Protein AF-A0A1I2TQI5-F1 (afdb_monomer)

pLDDT: mean 87.88, std 17.37, range [31.02, 98.56]

Nearest PDB structures (foldseek):
  2l6f-assembly1_A  TM=5.426E-01  e=1.001E+00  unclassified

Radius of gyration: 19.01 Å; Cα contacts (8 Å, |Δi|>4): 246; chains: 1; bounding box: 47×49×69 Å

Mean predicted aligned error: 6.91 Å

Sequence (188 aa):
MSSNTSGIGTSLNSNFYLRKFYSRNRDVLKSSKRSDFTAEELSYEDTIALKNAAKALSSFSYDSNTTNGANLYGTVKAFVQVYNNALSSGSEVDDKKIERQIKNLKDLTSKHADDLEKIGLSIEKNGKITISENLLKSASVEDVKKVFDKDNGYMRSAISSAKKINNNTFSILYAQATGLGGKINITL

Secondary structure (DSSP, 8-state):
--------PPPPPHHHHHHHHT-S-SGGGSHHHHTTS-HHHHHHHHHHHHHHHHHHHHT------HHHHHHHHHHHHHHHHHHHHHHHHHHHS--HHHHHHHHHHHHHHHTTHHHHHHTTEEE-TTS-EEE-HHHHHHS-HHHHHHHHSGGGSHHHHHHHHHHHHHHHHHHHHHHHHHTTT-------

Solvent-accessible surface area (backbone atoms only — not comparable to full-atom values): 10109 Å² total; per-residue (Å²): 133,87,86,79,91,78,85,82,59,79,67,47,55,30,68,58,44,40,51,61,32,25,61,89,54,61,56,69,72,40,75,90,42,41,80,82,47,53,40,48,58,42,18,33,51,25,17,48,19,31,31,43,34,29,47,52,47,33,67,52,84,67,58,88,48,73,52,50,49,43,40,46,53,17,43,50,54,27,32,43,52,28,46,40,45,25,51,51,25,34,66,64,37,98,40,74,71,36,42,51,32,50,50,48,50,34,56,58,53,58,77,41,41,72,57,34,43,71,36,22,31,44,73,45,98,88,52,40,62,46,74,42,67,68,44,38,73,68,37,53,56,67,57,51,37,68,60,32,28,54,88,67,44,51,27,58,50,49,32,52,34,23,52,52,38,25,54,54,33,48,53,51,53,49,26,65,76,69,55,79,64,66,80,81,79,77,83,128

Foldseek 3Di:
DDDDDDDDQDQDALLVLLCVLLVVPCQCVDPVRVVVDALLVQLLSLLSSLLSLLVCLQPQPLDQDPSSLSNNLSSVVNNLVSLQSNLVSLVRDPDPQSVVLSVQLLVLVVVCQVLCVQLQWHADPSSHIDGDPVSNSVRRSVSSCCVRHVVVCSSVSSNVSSVSSNVVSVVVVVCVVVVVPDDPPPPD

Structure (mmCIF, N/CA/C/O 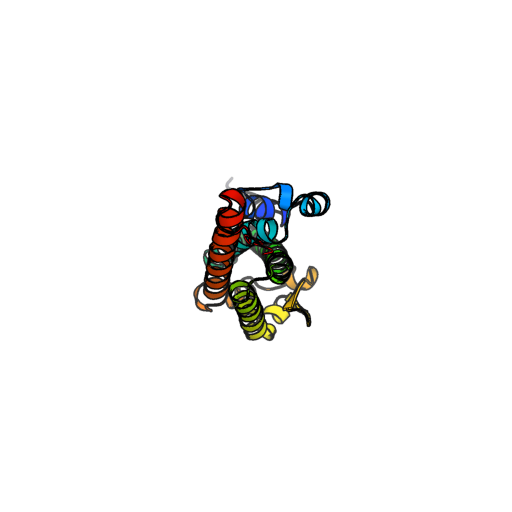backbone):
data_AF-A0A1I2TQI5-F1
#
_entry.id   AF-A0A1I2TQI5-F1
#
loop_
_atom_site.group_PDB
_atom_site.id
_atom_site.type_symbol
_atom_site.label_atom_id
_atom_site.label_alt_id
_atom_site.label_comp_id
_atom_site.label_asym_id
_atom_site.label_entity_id
_atom_site.label_seq_id
_atom_site.pdbx_PDB_ins_code
_atom_site.Cartn_x
_atom_site.Cartn_y
_atom_site.Cartn_z
_atom_site.occupancy
_atom_site.B_iso_or_equiv
_atom_site.auth_seq_id
_atom_site.auth_comp_id
_atom_site.auth_asym_id
_atom_site.auth_atom_id
_atom_site.pdbx_PDB_model_num
ATOM 1 N N . MET A 1 1 ? -17.769 36.754 33.283 1.00 41.66 1 MET A N 1
ATOM 2 C CA . MET A 1 1 ? -18.373 35.407 33.325 1.00 41.66 1 MET A CA 1
ATOM 3 C C . MET A 1 1 ? -17.586 34.518 32.370 1.00 41.66 1 MET A C 1
ATOM 5 O O . MET A 1 1 ? -17.479 34.868 31.203 1.00 41.66 1 MET A O 1
ATOM 9 N N . SER A 1 2 ? -16.943 33.481 32.917 1.00 31.02 2 SER A N 1
ATOM 10 C CA . SER A 1 2 ? -16.135 32.450 32.238 1.00 31.02 2 SER A CA 1
ATOM 11 C C . SER A 1 2 ? -16.890 31.741 31.103 1.00 31.02 2 SER A C 1
ATOM 13 O O . SER A 1 2 ? -18.087 31.516 31.240 1.00 31.02 2 SER A O 1
ATOM 15 N N . SER A 1 3 ? -16.220 31.544 29.956 1.00 33.50 3 SER A N 1
ATOM 16 C CA . SER A 1 3 ? -15.718 30.258 29.391 1.00 33.50 3 SER A CA 1
ATOM 17 C C . SER A 1 3 ? -16.751 29.587 28.453 1.00 33.50 3 SER A C 1
ATOM 19 O O . SER A 1 3 ? -17.941 29.751 28.655 1.00 33.50 3 SER A O 1
ATOM 21 N N . ASN A 1 4 ? -16.434 28.875 27.361 1.00 32.50 4 ASN A N 1
ATOM 22 C CA . ASN A 1 4 ? -15.272 28.050 27.030 1.00 32.50 4 ASN A CA 1
ATOM 23 C C . ASN A 1 4 ? -15.323 27.614 25.530 1.00 32.50 4 ASN A C 1
ATOM 25 O O . ASN A 1 4 ? -16.417 27.408 25.019 1.00 32.50 4 ASN A O 1
ATOM 29 N N . THR A 1 5 ? -14.144 27.414 24.901 1.00 36.56 5 THR A N 1
ATOM 30 C CA . THR A 1 5 ? -13.727 26.305 23.977 1.00 36.56 5 THR A CA 1
ATOM 31 C C . THR A 1 5 ? -14.584 25.949 22.736 1.00 36.56 5 THR A C 1
ATOM 33 O O . THR A 1 5 ? -15.785 25.778 22.835 1.00 36.56 5 THR A O 1
ATOM 36 N N . SER A 1 6 ? -14.067 25.727 21.521 1.00 35.31 6 SER A N 1
ATOM 37 C CA . SER A 1 6 ? -13.045 24.741 21.127 1.00 35.31 6 SER A CA 1
ATOM 38 C C . SER A 1 6 ? -12.614 24.980 19.673 1.00 35.31 6 SER A C 1
ATOM 40 O O . SER A 1 6 ? -13.452 25.230 18.808 1.00 35.31 6 SER A O 1
ATOM 42 N N . GLY A 1 7 ? -11.318 24.840 19.385 1.00 32.53 7 GLY A N 1
ATOM 43 C CA . GLY A 1 7 ? -10.793 24.835 18.020 1.00 32.53 7 GLY A CA 1
ATOM 44 C C . GLY A 1 7 ? -11.408 23.705 17.193 1.00 32.53 7 GLY A C 1
ATOM 45 O O . GLY A 1 7 ? -11.264 22.530 17.528 1.00 32.53 7 GLY A O 1
ATOM 46 N N . ILE A 1 8 ? -12.092 24.068 16.108 1.00 36.59 8 ILE A N 1
ATOM 47 C CA . ILE A 1 8 ? -12.602 23.129 15.109 1.00 36.59 8 ILE A CA 1
ATOM 48 C C . ILE A 1 8 ? -11.386 22.553 14.380 1.00 36.59 8 ILE A C 1
ATOM 50 O O . ILE A 1 8 ? -10.783 23.203 13.526 1.00 36.59 8 ILE A O 1
ATOM 54 N N . GLY A 1 9 ? -10.989 21.341 14.758 1.00 38.03 9 GLY A N 1
ATOM 55 C CA . GLY A 1 9 ? -9.996 20.575 14.024 1.00 38.03 9 GLY A CA 1
ATOM 56 C C . GLY A 1 9 ? -10.497 20.299 12.610 1.00 38.03 9 GLY A C 1
ATOM 57 O O . GLY A 1 9 ? -11.535 19.670 12.419 1.00 38.03 9 GLY A O 1
ATOM 58 N N . THR A 1 10 ? -9.790 20.805 11.605 1.00 48.88 10 THR A N 1
ATOM 59 C CA . THR A 1 10 ? -10.147 20.606 10.201 1.00 48.88 10 THR A CA 1
ATOM 60 C C . THR A 1 10 ? -9.954 19.137 9.811 1.00 48.88 10 THR A C 1
ATOM 62 O O . THR A 1 10 ? -8.861 18.587 9.914 1.00 48.88 10 THR A O 1
ATOM 65 N N . SER A 1 11 ? -11.033 18.488 9.366 1.00 54.25 11 SER A N 1
ATOM 66 C CA . SER A 1 11 ? -11.015 17.138 8.788 1.00 54.25 11 SER A CA 1
ATOM 67 C C . SER A 1 11 ? -10.381 17.174 7.396 1.00 54.25 11 SER A C 1
ATOM 69 O O . SER A 1 11 ? -10.913 17.828 6.494 1.00 54.25 11 SER A O 1
ATOM 71 N N . LEU A 1 12 ? -9.288 16.443 7.180 1.00 66.38 12 LEU A N 1
ATOM 72 C CA . LEU A 1 12 ? -8.597 16.409 5.889 1.00 66.38 12 LEU A CA 1
ATOM 73 C C . LEU A 1 12 ? -9.085 15.241 5.014 1.00 66.38 12 LEU A C 1
ATOM 75 O O . LEU A 1 12 ? -9.097 14.084 5.425 1.00 66.38 12 LEU A O 1
ATOM 79 N N . ASN A 1 13 ? -9.468 15.541 3.768 1.00 79.94 13 ASN A N 1
ATOM 80 C CA . ASN A 1 13 ? -9.864 14.540 2.768 1.00 79.94 13 ASN A CA 1
ATOM 81 C C . ASN A 1 13 ? -8.675 13.618 2.398 1.00 79.94 13 ASN A C 1
ATOM 83 O O . ASN A 1 13 ? -7.522 14.043 2.451 1.00 79.94 13 ASN A O 1
ATOM 87 N N . SER A 1 14 ? -8.934 12.395 1.922 1.00 85.62 14 SER A N 1
ATOM 88 C CA . SER A 1 14 ? -7.921 11.456 1.410 1.00 85.62 14 SER A CA 1
ATOM 89 C C . SER A 1 14 ? -6.955 12.096 0.406 1.00 85.62 14 SER A C 1
ATOM 91 O O . SER A 1 14 ? -5.762 11.807 0.433 1.00 85.62 14 SER A O 1
ATOM 93 N N . ASN A 1 15 ? -7.424 13.041 -0.418 1.00 89.56 15 ASN A N 1
ATOM 94 C CA . ASN A 1 15 ? -6.582 13.785 -1.361 1.00 89.56 15 ASN A CA 1
ATOM 95 C C . ASN A 1 15 ? -5.439 14.570 -0.684 1.00 89.56 15 ASN A C 1
ATOM 97 O O . ASN A 1 15 ? -4.353 14.694 -1.250 1.00 89.56 15 ASN A O 1
ATOM 101 N N . PHE A 1 16 ? -5.650 15.082 0.534 1.00 91.38 16 PHE A N 1
ATOM 102 C CA . PHE A 1 16 ? -4.589 15.726 1.312 1.00 91.38 16 PHE A CA 1
ATOM 103 C C . PHE A 1 16 ? -3.462 14.731 1.621 1.00 91.38 16 PHE A C 1
ATOM 105 O O . PHE A 1 16 ? -2.288 15.006 1.365 1.00 91.38 16 PHE A O 1
ATOM 112 N N . TYR A 1 17 ? -3.824 13.546 2.117 1.00 93.88 17 TYR A N 1
ATOM 113 C CA . TYR A 1 17 ? -2.868 12.496 2.466 1.00 93.88 17 TYR A CA 1
ATOM 114 C C . TYR A 1 17 ? -2.180 11.908 1.239 1.00 93.88 17 TYR A C 1
ATOM 116 O O . TYR A 1 17 ? -0.967 11.728 1.254 1.00 93.88 17 TYR A O 1
ATOM 124 N N . LEU A 1 18 ? -2.908 11.711 0.143 1.00 94.69 18 LEU A N 1
ATOM 125 C CA . LEU A 1 18 ? -2.340 11.282 -1.133 1.00 94.69 18 LEU A CA 1
ATOM 126 C C . LEU A 1 18 ? -1.248 12.244 -1.624 1.00 94.69 18 LEU A C 1
ATOM 128 O O . LEU A 1 18 ? -0.144 11.806 -1.943 1.00 94.69 18 LEU A O 1
ATOM 132 N N . ARG A 1 19 ? -1.491 13.561 -1.580 1.00 94.38 19 ARG A N 1
ATOM 133 C CA . ARG A 1 19 ? -0.477 14.586 -1.907 1.00 94.38 19 ARG A CA 1
ATOM 134 C C . ARG A 1 19 ? 0.743 14.557 -0.989 1.00 94.38 19 ARG A C 1
ATOM 136 O O . ARG A 1 19 ? 1.831 14.942 -1.423 1.00 94.38 19 ARG A O 1
ATOM 143 N N . LYS A 1 20 ? 0.566 14.140 0.268 1.00 94.31 20 LYS A N 1
ATOM 144 C CA . LYS A 1 20 ? 1.654 13.950 1.235 1.00 94.31 20 LYS A CA 1
ATOM 145 C C . LYS A 1 20 ? 2.442 12.669 0.949 1.00 94.31 20 LYS A C 1
ATOM 147 O O . LYS A 1 20 ? 3.666 12.689 1.034 1.00 94.31 20 LYS A O 1
ATOM 152 N N . PHE A 1 21 ? 1.767 11.573 0.609 1.00 96.56 21 PHE A N 1
ATOM 153 C CA . PHE A 1 21 ? 2.401 10.278 0.350 1.00 96.56 21 PHE A CA 1
ATOM 154 C C . PHE A 1 21 ? 3.170 10.263 -0.972 1.00 96.56 21 PHE A C 1
ATOM 156 O O . PHE A 1 21 ? 4.295 9.766 -0.992 1.00 96.56 21 PHE A O 1
ATOM 163 N N . TYR A 1 22 ? 2.623 10.905 -2.005 1.00 96.31 22 TYR A N 1
ATOM 164 C CA . TYR A 1 22 ? 3.261 11.158 -3.302 1.00 96.31 22 TYR A CA 1
ATOM 165 C C . TYR A 1 22 ? 3.939 12.536 -3.363 1.00 96.31 22 TYR A C 1
ATOM 167 O O . TYR A 1 22 ? 3.916 13.223 -4.380 1.00 96.31 22 TYR A O 1
ATOM 175 N N . SE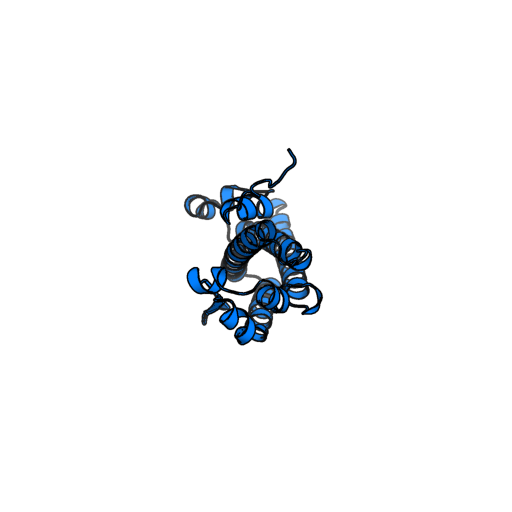R A 1 23 ? 4.527 13.003 -2.259 1.00 93.25 23 SER A N 1
ATOM 176 C CA . SER A 1 23 ? 5.137 14.340 -2.208 1.00 93.25 23 SER A CA 1
ATOM 177 C C . SER A 1 23 ? 6.279 14.546 -3.210 1.00 93.25 23 SER A C 1
ATOM 179 O O . SER A 1 23 ? 6.530 15.687 -3.587 1.00 93.25 23 SER A O 1
ATOM 181 N N . ARG A 1 24 ? 6.939 13.462 -3.641 1.00 91.62 24 ARG A N 1
ATOM 182 C CA . ARG A 1 24 ? 8.044 13.472 -4.614 1.00 91.62 24 ARG A CA 1
ATOM 183 C C . ARG A 1 24 ? 7.571 13.666 -6.052 1.00 91.62 24 ARG A C 1
ATOM 185 O O . ARG A 1 24 ? 8.192 14.418 -6.789 1.00 91.62 24 ARG A O 1
ATOM 192 N N . ASN A 1 25 ? 6.474 13.014 -6.419 1.00 92.25 25 ASN A N 1
ATOM 193 C CA . ASN A 1 25 ? 5.890 13.084 -7.746 1.00 92.25 25 ASN A CA 1
ATOM 194 C C . ASN A 1 25 ? 4.370 13.098 -7.598 1.00 92.25 25 ASN A C 1
ATOM 196 O O . ASN A 1 25 ? 3.744 12.073 -7.362 1.00 92.25 25 ASN A O 1
ATOM 200 N N . ARG A 1 26 ? 3.764 14.283 -7.687 1.00 92.56 26 ARG A N 1
ATOM 201 C CA . ARG A 1 26 ? 2.311 14.430 -7.519 1.00 92.56 26 ARG A CA 1
ATOM 202 C C . ARG A 1 26 ? 1.535 14.157 -8.803 1.00 92.56 26 ARG A C 1
ATOM 204 O O . ARG A 1 26 ? 0.308 14.104 -8.738 1.00 92.56 26 ARG A O 1
ATOM 211 N N . ASP A 1 27 ? 2.202 13.993 -9.941 1.00 91.94 27 ASP A N 1
ATOM 212 C CA . ASP A 1 27 ? 1.515 13.761 -11.210 1.00 91.94 27 ASP A CA 1
ATOM 213 C C . ASP A 1 27 ? 0.911 12.359 -11.265 1.00 91.94 27 ASP A C 1
ATOM 215 O O . ASP A 1 27 ? -0.237 12.219 -11.689 1.00 91.94 27 ASP A O 1
ATOM 219 N N . VAL A 1 28 ? 1.576 11.357 -10.678 1.00 91.62 28 VAL A N 1
ATOM 220 C CA . VAL A 1 28 ? 1.064 9.973 -10.592 1.00 91.62 28 VAL A CA 1
ATOM 221 C C . VAL A 1 28 ? -0.216 9.823 -9.750 1.00 91.62 28 VAL A C 1
ATOM 223 O O . VAL A 1 28 ? -0.828 8.752 -9.741 1.00 91.62 28 VAL A O 1
ATOM 226 N N . LEU A 1 29 ? -0.654 10.886 -9.059 1.00 88.25 29 LEU A N 1
ATOM 227 C CA . LEU A 1 29 ? -1.957 10.949 -8.386 1.00 88.25 29 LEU A CA 1
ATOM 228 C C . LEU A 1 29 ? -3.124 11.038 -9.363 1.00 88.25 29 LEU A C 1
ATOM 230 O O . LEU A 1 29 ? -4.221 10.564 -9.062 1.00 88.25 29 LEU A O 1
ATOM 234 N N . LYS A 1 30 ? -2.920 11.714 -10.495 1.00 87.25 30 LYS A N 1
ATOM 235 C CA . LYS A 1 30 ? -3.973 11.948 -11.478 1.00 87.25 30 LYS A CA 1
ATOM 236 C C . LYS A 1 30 ? -4.030 10.729 -12.382 1.00 87.25 30 LYS A C 1
ATOM 238 O O . LYS A 1 30 ? -3.061 10.439 -13.074 1.00 87.25 30 LYS A O 1
ATOM 243 N N . SER A 1 31 ? -5.171 10.045 -12.420 1.00 83.88 31 SER A N 1
ATOM 244 C CA . SER A 1 31 ? -5.374 8.890 -13.308 1.00 83.88 31 SER A CA 1
ATOM 245 C C . SER A 1 31 ? -4.994 9.208 -14.758 1.00 83.88 31 SER A C 1
ATOM 247 O O . SER A 1 31 ? -4.289 8.429 -15.384 1.00 83.88 31 SER A O 1
ATOM 249 N N . SER A 1 32 ? -5.352 10.402 -15.238 1.00 87.38 32 SER A N 1
ATOM 250 C CA . SER A 1 32 ? -5.036 10.900 -16.583 1.00 87.38 32 SER A CA 1
ATOM 251 C C . SER A 1 32 ? -3.547 11.125 -16.866 1.00 87.38 32 SER A C 1
ATOM 253 O O . SER A 1 32 ? -3.197 11.398 -18.004 1.00 87.38 32 SER A O 1
ATOM 255 N N . LYS A 1 33 ? -2.690 11.127 -15.841 1.00 92.38 33 LYS A N 1
ATOM 256 C CA . LYS A 1 33 ? -1.241 11.327 -15.972 1.00 92.38 33 LYS A CA 1
ATOM 257 C C . LYS A 1 33 ? -0.445 10.054 -15.768 1.00 92.38 33 LYS A C 1
ATOM 259 O O . LYS A 1 33 ? 0.712 10.011 -16.149 1.00 92.38 33 LYS A O 1
ATOM 264 N N . ARG A 1 34 ? -1.049 9.009 -15.203 1.00 94.12 34 ARG A N 1
ATOM 265 C CA . ARG A 1 34 ? -0.364 7.730 -14.981 1.00 94.12 34 ARG A CA 1
ATOM 266 C C . ARG A 1 34 ? 0.013 7.031 -16.288 1.00 94.12 34 ARG A C 1
ATOM 268 O O . ARG A 1 34 ? 0.987 6.301 -16.288 1.00 94.12 34 ARG A O 1
ATOM 275 N N . SER A 1 35 ? -0.703 7.295 -17.383 1.00 92.81 35 SER A N 1
ATOM 276 C CA . SER A 1 35 ? -0.358 6.812 -18.729 1.00 92.81 35 SER A CA 1
ATOM 277 C C . SER A 1 35 ? 0.950 7.381 -19.280 1.00 92.81 35 SER A C 1
ATOM 279 O O . SER A 1 35 ? 1.485 6.825 -20.231 1.00 92.81 35 SER A O 1
ATOM 281 N N . ASP A 1 36 ? 1.450 8.480 -18.705 1.00 95.62 36 ASP A N 1
ATOM 282 C CA . ASP A 1 36 ? 2.707 9.113 -19.119 1.00 95.62 36 ASP A CA 1
ATOM 283 C C . ASP A 1 36 ? 3.934 8.390 -18.511 1.00 95.62 36 ASP A C 1
ATOM 285 O O . ASP A 1 36 ? 5.065 8.777 -18.789 1.00 95.62 36 ASP A O 1
ATOM 289 N N . PHE A 1 37 ? 3.720 7.361 -17.678 1.00 96.06 37 PHE A N 1
ATOM 290 C CA . PHE A 1 37 ? 4.753 6.620 -16.950 1.00 96.06 37 PHE A CA 1
ATOM 291 C C . PHE A 1 37 ? 4.729 5.129 -17.310 1.00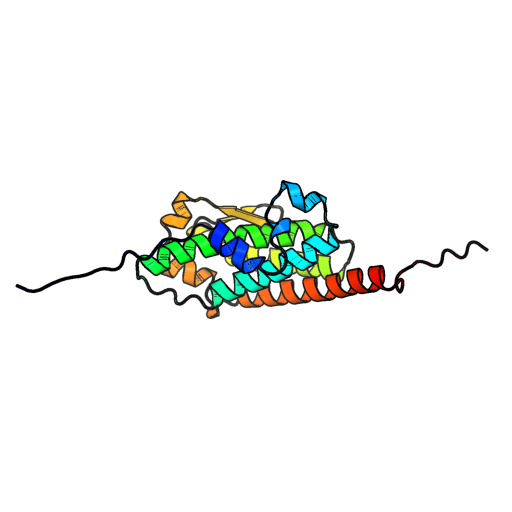 96.06 37 PHE A C 1
ATOM 293 O O . PHE A 1 37 ? 3.670 4.541 -17.537 1.00 96.06 37 PHE A O 1
ATOM 300 N N . THR A 1 38 ? 5.901 4.502 -17.294 1.00 96.62 38 THR A N 1
ATOM 301 C CA . THR A 1 38 ? 6.067 3.043 -17.389 1.00 96.62 38 THR A CA 1
ATOM 302 C C . THR A 1 38 ? 5.576 2.325 -16.126 1.00 96.62 38 THR A C 1
ATOM 304 O O . THR A 1 38 ? 5.430 2.931 -15.058 1.00 96.62 38 THR A O 1
ATOM 307 N N . ALA A 1 39 ? 5.355 1.009 -16.216 1.00 97.25 39 ALA A N 1
ATOM 308 C CA . ALA A 1 39 ? 4.991 0.188 -15.059 1.00 97.25 39 ALA A CA 1
ATOM 309 C C . ALA A 1 39 ? 6.060 0.259 -13.954 1.00 97.25 39 ALA A C 1
ATOM 311 O O . ALA A 1 39 ? 5.729 0.340 -12.768 1.00 97.25 39 ALA A O 1
ATOM 312 N N . GLU A 1 40 ? 7.338 0.303 -14.330 1.00 97.94 40 GLU A N 1
ATOM 313 C CA . GLU A 1 40 ? 8.468 0.470 -13.423 1.00 97.94 40 GLU A CA 1
ATOM 314 C C . GLU A 1 40 ? 8.445 1.841 -12.739 1.00 97.94 40 GLU A C 1
ATOM 316 O O . GLU A 1 40 ? 8.542 1.919 -11.516 1.00 97.94 40 GLU A O 1
ATOM 321 N N . GLU A 1 41 ? 8.259 2.938 -13.470 1.00 97.50 41 GLU A N 1
ATOM 322 C CA . GLU A 1 41 ? 8.178 4.271 -12.854 1.00 97.50 41 GLU A CA 1
ATOM 323 C C . GLU A 1 41 ? 6.987 4.383 -11.893 1.00 97.50 41 GLU A C 1
ATOM 325 O O . GLU A 1 41 ? 7.135 4.876 -10.768 1.00 97.50 41 GLU A O 1
ATOM 330 N N . LEU A 1 42 ? 5.820 3.857 -12.285 1.00 98.12 42 LEU A N 1
ATOM 331 C CA . LEU A 1 42 ? 4.646 3.808 -11.415 1.00 98.12 42 LEU A CA 1
ATOM 332 C C . LEU A 1 42 ? 4.902 2.946 -10.177 1.00 98.12 42 LEU A C 1
ATOM 334 O O . LEU A 1 42 ? 4.616 3.385 -9.065 1.00 98.12 42 LEU A O 1
ATOM 338 N N . SER A 1 43 ? 5.480 1.754 -10.339 1.00 98.38 43 SER A N 1
ATOM 339 C CA . SER A 1 43 ? 5.818 0.853 -9.231 1.00 98.38 43 SER A CA 1
ATOM 340 C C . SER A 1 43 ? 6.808 1.511 -8.265 1.00 98.38 43 SER A C 1
ATOM 342 O O . SER A 1 43 ? 6.651 1.425 -7.040 1.00 98.38 43 SER A O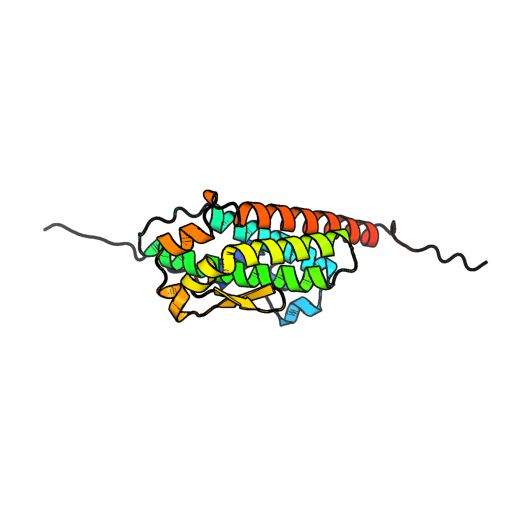 1
ATOM 344 N N . TYR A 1 44 ? 7.791 2.250 -8.784 1.00 98.38 44 TYR A N 1
ATOM 345 C CA . TYR A 1 44 ? 8.744 3.004 -7.976 1.00 98.38 44 TYR A CA 1
ATOM 346 C C . TYR A 1 44 ? 8.045 4.073 -7.122 1.00 98.38 44 TYR A C 1
ATOM 348 O O . TYR A 1 44 ? 8.236 4.100 -5.901 1.00 98.38 44 TYR A O 1
ATOM 356 N N . GLU A 1 45 ? 7.198 4.912 -7.721 1.00 98.12 45 GLU A N 1
ATOM 357 C CA . GLU A 1 45 ? 6.501 5.985 -6.999 1.00 98.12 45 GLU A CA 1
ATOM 358 C C . GLU A 1 45 ? 5.422 5.452 -6.043 1.00 98.12 45 GLU A C 1
ATOM 360 O O . GLU A 1 45 ? 5.355 5.851 -4.872 1.00 98.12 45 GLU A O 1
ATOM 365 N N . ASP A 1 46 ? 4.610 4.497 -6.498 1.00 98.38 46 ASP A N 1
ATOM 366 C CA . ASP A 1 46 ? 3.522 3.908 -5.716 1.00 98.38 46 ASP A CA 1
ATOM 367 C C . ASP A 1 46 ? 4.056 3.185 -4.471 1.00 98.38 46 ASP A C 1
ATOM 369 O O . ASP A 1 46 ? 3.449 3.253 -3.401 1.00 98.38 46 ASP A O 1
ATOM 373 N N . THR A 1 47 ? 5.224 2.541 -4.553 1.00 98.25 47 THR A N 1
ATOM 374 C CA . THR A 1 47 ? 5.828 1.859 -3.395 1.00 98.25 47 THR A CA 1
ATOM 375 C C . THR A 1 47 ? 6.459 2.820 -2.389 1.00 98.25 47 THR A C 1
ATOM 377 O O . THR A 1 47 ? 6.459 2.540 -1.183 1.00 98.25 47 THR A O 1
ATOM 380 N N . ILE A 1 48 ? 6.930 3.994 -2.822 1.00 98.25 48 ILE A N 1
ATOM 381 C CA . ILE A 1 48 ? 7.299 5.074 -1.896 1.00 98.25 48 ILE A CA 1
ATOM 382 C C . ILE A 1 48 ? 6.052 5.595 -1.18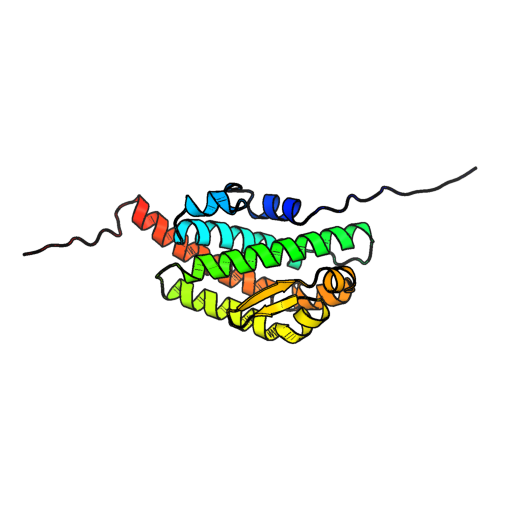3 1.00 98.25 48 ILE A C 1
ATOM 384 O O . ILE A 1 48 ? 6.075 5.735 0.046 1.00 98.25 48 ILE A O 1
ATOM 388 N N . ALA A 1 49 ? 4.968 5.832 -1.923 1.00 98.38 49 ALA A N 1
ATOM 389 C CA . ALA A 1 49 ? 3.706 6.291 -1.359 1.00 98.38 49 ALA A CA 1
ATOM 390 C C . ALA A 1 49 ? 3.113 5.269 -0.377 1.00 98.38 49 ALA A C 1
ATOM 392 O O . ALA A 1 49 ? 2.751 5.645 0.739 1.00 98.38 49 ALA A O 1
ATOM 393 N N . LEU A 1 50 ? 3.119 3.976 -0.720 1.00 98.56 50 LEU A N 1
ATOM 394 C CA . LEU A 1 50 ? 2.694 2.888 0.166 1.00 98.56 50 LEU A CA 1
ATOM 395 C C . LEU A 1 50 ? 3.525 2.848 1.452 1.00 98.56 50 LEU A C 1
ATOM 397 O O . LEU A 1 50 ? 2.970 2.777 2.547 1.00 98.56 50 LEU A O 1
ATOM 401 N N . LYS A 1 51 ? 4.855 2.962 1.349 1.00 98.31 51 LYS A N 1
ATOM 402 C CA . LYS A 1 51 ? 5.739 3.052 2.522 1.00 98.31 51 LYS A CA 1
ATOM 403 C C . LYS A 1 51 ? 5.380 4.251 3.406 1.00 98.31 51 LYS A C 1
ATOM 405 O O . LYS A 1 51 ? 5.391 4.122 4.629 1.00 98.31 51 LYS A O 1
ATOM 410 N N . ASN A 1 52 ? 5.093 5.407 2.811 1.00 97.88 52 ASN A N 1
ATOM 411 C CA . ASN A 1 52 ? 4.735 6.621 3.546 1.00 97.88 52 ASN A CA 1
ATOM 412 C C . ASN A 1 52 ? 3.365 6.491 4.228 1.00 97.88 52 ASN A C 1
ATOM 414 O O . ASN A 1 52 ? 3.235 6.868 5.392 1.00 97.88 52 ASN A O 1
ATOM 418 N N . ALA A 1 53 ? 2.379 5.913 3.540 1.00 97.88 53 ALA A N 1
ATOM 419 C CA . ALA A 1 53 ? 1.045 5.674 4.078 1.00 97.88 53 ALA A CA 1
ATOM 420 C C . ALA A 1 53 ? 1.062 4.666 5.231 1.00 97.88 53 ALA A C 1
ATOM 422 O O . ALA A 1 53 ? 0.531 4.945 6.303 1.00 97.88 53 ALA A O 1
ATOM 423 N N . ALA A 1 54 ? 1.753 3.538 5.048 1.00 97.81 54 ALA A N 1
ATOM 424 C CA . ALA A 1 54 ? 1.894 2.523 6.086 1.00 97.81 54 ALA A CA 1
ATOM 425 C C . ALA A 1 54 ? 2.624 3.068 7.324 1.00 97.81 54 ALA A C 1
ATOM 427 O O . ALA A 1 54 ? 2.226 2.789 8.452 1.00 97.81 54 ALA A O 1
ATOM 428 N N . LYS A 1 55 ? 3.653 3.911 7.135 1.00 96.75 55 LYS A N 1
ATOM 429 C CA . LYS A 1 55 ? 4.300 4.624 8.248 1.00 96.75 55 LYS A CA 1
ATOM 430 C C . LYS A 1 55 ? 3.325 5.546 8.977 1.00 96.75 55 LYS A C 1
ATOM 432 O O . LYS A 1 55 ? 3.281 5.506 10.201 1.00 96.75 55 LYS A O 1
ATOM 437 N N . ALA A 1 56 ? 2.555 6.345 8.239 1.00 94.75 56 ALA A N 1
ATOM 438 C CA . ALA A 1 56 ? 1.599 7.281 8.824 1.00 94.75 56 ALA A CA 1
ATOM 439 C C . ALA A 1 56 ? 0.548 6.569 9.687 1.00 94.75 56 ALA A C 1
ATOM 441 O O . ALA A 1 56 ? 0.275 7.032 10.787 1.00 94.75 56 ALA A O 1
ATOM 442 N N . LEU A 1 57 ? 0.032 5.428 9.224 1.00 95.44 57 LEU A N 1
ATOM 443 C CA . LEU A 1 57 ? -0.899 4.599 9.990 1.00 95.44 57 LEU A CA 1
ATOM 444 C C . LEU A 1 57 ? -0.230 3.926 11.197 1.00 95.44 57 LEU A C 1
ATOM 446 O O . LEU A 1 57 ? -0.745 4.011 12.305 1.00 95.44 57 LEU A O 1
ATOM 450 N N . SER A 1 58 ? 0.962 3.345 11.031 1.00 93.81 58 SER A N 1
ATOM 451 C CA . SER A 1 58 ? 1.681 2.693 12.142 1.00 93.81 58 SER A CA 1
ATOM 452 C C . SER A 1 58 ? 2.107 3.645 13.266 1.00 93.81 58 SER A C 1
ATOM 454 O O . SER A 1 58 ? 2.434 3.206 14.360 1.00 93.81 58 SER A O 1
ATOM 456 N N . SER A 1 59 ? 2.198 4.944 12.971 1.00 90.50 59 SER A N 1
ATOM 457 C CA . SER A 1 59 ? 2.611 5.994 13.914 1.00 90.50 59 SER A CA 1
ATOM 458 C C . SER A 1 59 ? 1.454 6.914 14.301 1.00 90.50 59 SER A C 1
ATOM 460 O O . SER A 1 59 ? 1.683 7.973 14.883 1.00 90.50 59 SER A O 1
ATOM 462 N N . PHE A 1 60 ? 0.226 6.554 13.930 1.00 90.69 60 PHE A N 1
ATOM 463 C CA . PHE A 1 60 ? -0.960 7.293 14.325 1.00 90.69 60 PHE A CA 1
ATOM 464 C C . PHE A 1 60 ? -1.186 7.117 15.835 1.00 90.69 60 PHE A C 1
ATOM 466 O O . PHE A 1 60 ? -0.904 6.050 16.369 1.00 90.69 60 PHE A O 1
ATOM 473 N N . SER A 1 61 ? -1.649 8.148 16.550 1.00 86.75 61 SER A N 1
ATOM 474 C CA . SER A 1 61 ? -1.792 8.057 18.014 1.00 86.75 61 SER A CA 1
ATOM 475 C C . SER A 1 61 ? -3.002 7.227 18.455 1.00 86.75 61 SER A C 1
ATOM 477 O O . SER A 1 61 ? -3.005 6.676 19.546 1.00 86.75 61 SER A O 1
ATOM 479 N N . TYR A 1 62 ? -4.004 7.080 17.582 1.00 87.06 62 TYR A N 1
ATOM 480 C CA . TYR A 1 62 ? -5.256 6.348 17.831 1.00 87.06 62 TYR A CA 1
ATOM 481 C C . TYR A 1 62 ? -6.025 6.828 19.073 1.00 87.06 62 TYR A C 1
ATOM 483 O O . TYR A 1 62 ? -6.870 6.113 19.608 1.00 87.06 62 TYR A O 1
ATOM 491 N N . ASP A 1 63 ? -5.788 8.067 19.503 1.00 81.00 63 ASP A N 1
ATOM 492 C CA . ASP A 1 63 ? -6.563 8.691 20.570 1.00 81.00 63 ASP A CA 1
ATOM 493 C C . ASP A 1 63 ? -7.981 8.987 20.059 1.00 81.00 63 ASP A C 1
ATOM 495 O O . ASP A 1 63 ? -8.161 9.488 18.945 1.00 81.00 63 ASP A O 1
ATOM 499 N N . SER A 1 64 ? -8.995 8.743 20.887 1.00 64.56 64 SER A N 1
ATOM 500 C CA . SER A 1 64 ? -10.421 8.854 20.539 1.00 64.56 64 SER A CA 1
ATOM 501 C C . SER A 1 64 ? -10.951 10.291 20.374 1.00 64.56 64 SER A C 1
ATOM 503 O O . SER A 1 64 ? -12.160 10.504 20.285 1.00 64.56 64 SER A O 1
ATOM 505 N N . ASN A 1 65 ? -10.074 11.296 20.286 1.00 65.62 65 ASN A N 1
ATOM 506 C CA . ASN A 1 65 ? -10.472 12.687 20.073 1.00 65.62 65 ASN A CA 1
ATOM 507 C C . ASN A 1 65 ? -10.970 12.910 18.632 1.00 65.62 65 ASN A C 1
ATOM 509 O O . ASN A 1 65 ? -10.348 12.480 17.658 1.00 65.62 65 ASN A O 1
ATOM 513 N N . THR A 1 66 ? -12.079 13.640 18.483 1.00 56.47 66 THR A N 1
ATOM 514 C CA . THR A 1 66 ? -12.849 13.763 17.226 1.00 56.47 66 THR A CA 1
ATOM 515 C C . THR A 1 66 ? -12.044 14.310 16.036 1.00 56.47 66 THR A C 1
ATOM 517 O O . THR A 1 66 ? -12.224 13.845 14.910 1.00 56.47 66 THR A O 1
ATOM 520 N N . THR A 1 67 ? -11.095 15.225 16.269 1.00 60.91 67 THR A N 1
ATOM 521 C CA . THR A 1 67 ? -10.172 15.751 15.241 1.00 60.91 67 THR A CA 1
ATOM 522 C C . THR A 1 67 ? -9.228 14.680 14.683 1.00 60.91 67 THR A C 1
ATOM 524 O O . THR A 1 67 ? -8.910 14.687 13.492 1.00 60.91 67 THR A O 1
ATOM 527 N N . ASN A 1 68 ? -8.785 13.737 15.519 1.00 61.19 68 ASN A N 1
ATOM 528 C CA . ASN A 1 68 ? -7.903 12.652 15.094 1.00 61.19 68 ASN A CA 1
ATOM 529 C C . ASN A 1 68 ? -8.682 11.604 14.284 1.00 61.19 68 ASN A C 1
ATOM 531 O O . ASN A 1 68 ? -8.170 11.122 13.278 1.00 61.19 68 ASN A O 1
ATOM 535 N N . GLY A 1 69 ? -9.942 11.320 14.630 1.00 60.00 69 GLY A N 1
ATOM 536 C CA . GLY A 1 69 ? -10.768 10.331 13.921 1.00 60.00 69 GLY A CA 1
ATOM 537 C C . GLY A 1 69 ? -10.973 10.632 12.428 1.00 60.00 69 GLY A C 1
ATOM 538 O O . GLY A 1 69 ? -10.738 9.774 11.580 1.00 60.00 69 GLY A O 1
ATOM 539 N N . ALA A 1 70 ? -11.325 11.870 12.065 1.00 63.75 70 ALA A N 1
ATOM 540 C CA . ALA A 1 70 ? -11.498 12.233 10.652 1.00 63.75 70 ALA A CA 1
ATOM 541 C C . ALA A 1 70 ? -10.180 12.150 9.854 1.00 63.75 70 ALA A C 1
ATOM 543 O O . ALA A 1 70 ? -10.146 11.666 8.719 1.00 63.75 70 ALA A O 1
ATOM 544 N N . ASN A 1 71 ? -9.079 12.558 10.487 1.00 83.44 71 ASN A N 1
ATOM 545 C CA . ASN A 1 71 ? -7.732 12.452 9.939 1.00 83.44 71 ASN A CA 1
ATOM 546 C C . ASN A 1 71 ? -7.291 10.986 9.767 1.00 83.44 71 ASN A C 1
ATOM 548 O O . ASN A 1 71 ? -6.636 10.645 8.777 1.00 83.44 71 ASN A O 1
ATOM 552 N N . LEU A 1 72 ? -7.704 10.099 10.675 1.00 90.25 72 LEU A N 1
ATOM 553 C CA . LEU A 1 72 ? -7.472 8.660 10.585 1.00 90.25 72 LEU A CA 1
ATOM 554 C C . LEU A 1 72 ? -8.167 8.061 9.361 1.00 90.25 72 LEU A C 1
ATOM 556 O O . LEU A 1 72 ? -7.497 7.464 8.519 1.00 90.25 72 LEU A O 1
ATOM 560 N N . TYR A 1 73 ? -9.476 8.269 9.194 1.00 91.38 73 TYR A N 1
ATOM 561 C CA . TYR A 1 73 ? -10.202 7.692 8.055 1.00 91.38 73 TYR A CA 1
ATOM 562 C C . TYR A 1 73 ? -9.709 8.248 6.714 1.00 91.38 73 TYR A C 1
ATOM 564 O O . TYR A 1 73 ? -9.563 7.492 5.753 1.00 91.38 73 TYR A O 1
ATOM 572 N N . GLY A 1 74 ? -9.375 9.544 6.640 1.00 92.38 74 GLY A N 1
ATOM 573 C CA . GLY A 1 74 ? -8.727 10.128 5.460 1.00 92.38 74 GLY A CA 1
ATOM 574 C C . GLY A 1 74 ? -7.390 9.451 5.127 1.00 92.38 74 GLY A C 1
ATOM 575 O O . GLY A 1 74 ? -7.121 9.159 3.957 1.00 92.38 74 GLY A O 1
ATOM 576 N N . THR A 1 75 ? -6.592 9.135 6.152 1.00 94.62 75 THR A N 1
ATOM 577 C CA . THR A 1 75 ? -5.327 8.391 6.021 1.00 94.62 75 THR A CA 1
ATOM 578 C C . THR A 1 75 ? -5.573 6.954 5.551 1.00 94.62 75 THR A C 1
ATOM 580 O O . THR A 1 75 ? -4.888 6.509 4.632 1.00 94.62 75 THR A O 1
ATOM 583 N N . VAL A 1 76 ? -6.570 6.248 6.101 1.00 96.81 76 VAL A N 1
ATOM 584 C CA . VAL A 1 76 ? -6.939 4.878 5.690 1.00 96.81 76 VAL A CA 1
ATOM 585 C C . VAL A 1 76 ? -7.398 4.841 4.231 1.00 96.81 76 VAL A C 1
ATOM 587 O O . VAL A 1 76 ? -6.902 4.025 3.454 1.00 96.81 76 VAL A O 1
ATOM 590 N N . LYS A 1 77 ? -8.275 5.762 3.808 1.00 96.44 77 LYS A N 1
ATOM 591 C CA . LYS A 1 77 ? -8.710 5.855 2.400 1.00 96.44 77 LYS A CA 1
ATOM 592 C C . LYS A 1 77 ? -7.519 6.076 1.463 1.00 96.44 77 LYS A C 1
ATOM 594 O O . LYS A 1 77 ? -7.418 5.432 0.422 1.00 96.44 77 LYS A O 1
ATOM 599 N N . ALA A 1 78 ? -6.602 6.968 1.841 1.00 96.50 78 ALA A N 1
ATOM 600 C CA . ALA A 1 78 ? -5.389 7.211 1.070 1.00 96.50 78 ALA A CA 1
ATOM 601 C C . ALA A 1 78 ? -4.457 5.987 1.048 1.00 96.50 78 ALA A C 1
ATOM 603 O O . ALA A 1 78 ? -3.903 5.686 -0.007 1.00 96.50 78 ALA A O 1
ATOM 604 N N . PHE A 1 79 ? -4.322 5.262 2.166 1.00 97.88 79 PHE A N 1
ATOM 605 C CA . PHE A 1 79 ? -3.578 4.001 2.244 1.00 97.88 79 PHE A CA 1
ATOM 606 C C . PHE A 1 79 ? -4.128 2.951 1.273 1.00 97.88 79 PHE A C 1
ATOM 608 O O . PHE A 1 79 ? -3.361 2.385 0.499 1.00 97.88 79 PHE A O 1
ATOM 615 N N . VAL A 1 80 ? -5.443 2.723 1.264 1.00 98.12 80 VAL A N 1
ATOM 616 C CA . VAL A 1 80 ? -6.075 1.746 0.362 1.00 98.12 80 VAL A CA 1
ATOM 617 C C . VAL A 1 80 ? -5.809 2.094 -1.103 1.00 98.12 80 VAL A C 1
ATOM 619 O O . VAL A 1 80 ? -5.447 1.221 -1.891 1.00 98.12 80 VAL A O 1
ATOM 622 N N . GLN A 1 81 ? -5.909 3.375 -1.470 1.00 97.31 81 GLN A N 1
ATOM 623 C CA . GLN A 1 81 ? -5.613 3.806 -2.834 1.00 97.31 81 GLN A CA 1
ATOM 624 C C . GLN A 1 81 ? -4.141 3.569 -3.212 1.00 97.31 81 GLN A C 1
ATOM 626 O O . GLN A 1 81 ? -3.881 3.010 -4.277 1.00 97.31 81 GLN A O 1
ATOM 631 N N . VAL A 1 82 ? -3.174 3.929 -2.355 1.00 97.75 82 VAL A N 1
ATOM 632 C CA . VAL A 1 82 ? -1.747 3.672 -2.654 1.00 97.75 82 VAL A CA 1
ATOM 633 C C . VAL A 1 82 ? -1.414 2.183 -2.661 1.00 97.75 82 VAL A C 1
ATOM 635 O O . VAL A 1 82 ? -0.599 1.754 -3.472 1.00 97.75 82 VAL A O 1
ATOM 638 N N . TYR A 1 83 ? -2.055 1.387 -1.803 1.00 98.44 83 TYR A N 1
ATOM 639 C CA . TYR A 1 83 ? -1.909 -0.066 -1.781 1.00 98.44 83 TYR A CA 1
ATOM 640 C C . TYR A 1 83 ? -2.379 -0.675 -3.104 1.00 98.44 83 TYR A C 1
ATOM 642 O O . TYR A 1 83 ? -1.622 -1.401 -3.745 1.00 98.44 83 TYR A O 1
ATOM 650 N N . ASN A 1 84 ? -3.583 -0.319 -3.562 1.00 98.25 84 ASN A N 1
ATOM 651 C CA . ASN A 1 84 ? -4.132 -0.812 -4.826 1.00 98.25 84 ASN A CA 1
ATOM 652 C C . ASN A 1 84 ? -3.303 -0.363 -6.036 1.00 98.25 84 ASN A C 1
ATOM 654 O O . ASN A 1 84 ? -3.132 -1.140 -6.981 1.00 98.25 84 ASN A O 1
ATOM 658 N N . ASN A 1 85 ? -2.778 0.867 -6.008 1.00 97.69 85 ASN A N 1
ATOM 659 C CA . ASN A 1 85 ? -1.880 1.371 -7.042 1.00 97.69 85 ASN A CA 1
ATOM 660 C C . ASN A 1 85 ? -0.583 0.557 -7.082 1.00 97.69 85 ASN A C 1
ATOM 662 O O . ASN A 1 85 ? -0.278 0.000 -8.129 1.00 97.69 85 ASN A O 1
ATOM 666 N N . ALA A 1 86 ? 0.100 0.394 -5.942 1.00 98.25 86 ALA A N 1
ATOM 667 C CA . ALA A 1 86 ? 1.335 -0.387 -5.840 1.00 98.25 86 ALA A CA 1
ATOM 668 C C . ALA A 1 86 ? 1.134 -1.858 -6.230 1.00 98.25 86 ALA A C 1
ATOM 670 O O . ALA A 1 86 ? 2.024 -2.471 -6.817 1.00 98.25 86 ALA A O 1
ATOM 671 N N . LEU A 1 87 ? -0.038 -2.427 -5.924 1.00 98.12 87 LEU A N 1
ATOM 672 C CA . LEU A 1 87 ? -0.395 -3.774 -6.349 1.00 98.12 87 LEU A CA 1
ATOM 673 C C . LEU A 1 87 ? -0.540 -3.868 -7.868 1.00 98.12 87 LEU A C 1
ATOM 675 O O . LEU A 1 87 ? -0.092 -4.846 -8.457 1.00 98.12 87 LEU A O 1
ATOM 679 N N . SER A 1 88 ? -1.172 -2.868 -8.487 1.00 97.56 88 SER A N 1
ATOM 680 C CA . SER A 1 88 ? -1.407 -2.840 -9.934 1.00 97.56 88 SER A CA 1
ATOM 681 C C . SER A 1 88 ? -0.098 -2.624 -10.687 1.00 97.56 88 SER A C 1
ATOM 683 O O . SER A 1 88 ? 0.305 -3.499 -11.443 1.00 97.56 88 SER A O 1
ATOM 685 N N . SER A 1 89 ? 0.612 -1.529 -10.400 1.00 98.12 89 SER A N 1
ATOM 686 C CA . SER A 1 89 ? 1.859 -1.183 -11.089 1.00 98.12 89 SER A CA 1
ATOM 687 C C . SER A 1 89 ? 2.949 -2.224 -10.860 1.00 98.12 89 SER A C 1
ATOM 689 O O . SER A 1 89 ? 3.592 -2.655 -11.807 1.00 98.12 89 SER A O 1
ATOM 691 N N . GLY A 1 90 ? 3.108 -2.724 -9.632 1.00 97.81 90 GLY A N 1
ATOM 692 C CA . GLY A 1 90 ? 4.079 -3.778 -9.352 1.00 97.81 90 GLY A CA 1
ATOM 693 C C . GLY A 1 90 ? 3.742 -5.133 -9.987 1.00 97.81 90 GLY A C 1
ATOM 694 O O . GLY A 1 90 ? 4.657 -5.918 -10.207 1.00 97.81 90 GLY A O 1
ATOM 695 N N . SER A 1 91 ? 2.470 -5.425 -10.293 1.00 97.56 91 SER A N 1
ATOM 696 C CA . SER A 1 91 ? 2.096 -6.652 -11.026 1.00 97.56 91 SER A CA 1
ATOM 697 C C . SER A 1 91 ? 2.362 -6.552 -12.531 1.00 97.56 91 SER A C 1
ATOM 699 O O . SER A 1 91 ? 2.376 -7.578 -13.201 1.00 97.56 91 SER A O 1
ATOM 701 N N . GLU A 1 92 ? 2.537 -5.339 -13.058 1.00 97.62 92 GLU A N 1
ATOM 702 C CA . GLU A 1 92 ? 2.834 -5.082 -14.473 1.00 97.62 92 GLU A CA 1
ATOM 703 C C . GLU A 1 92 ? 4.344 -5.080 -14.767 1.00 97.62 92 GLU A C 1
ATOM 705 O O . GLU A 1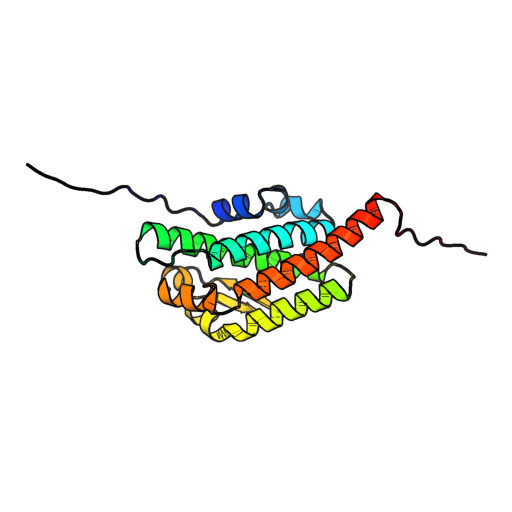 92 ? 4.738 -5.102 -15.929 1.00 97.62 92 GLU A O 1
ATOM 710 N N . VAL A 1 93 ? 5.195 -5.090 -13.733 1.00 97.69 93 VAL A N 1
ATOM 711 C CA . VAL A 1 93 ? 6.652 -5.186 -13.893 1.00 97.69 93 VAL A CA 1
ATOM 712 C C . VAL A 1 93 ? 7.073 -6.646 -14.072 1.00 97.69 93 VAL A C 1
ATOM 714 O O . VAL A 1 93 ? 6.853 -7.474 -13.185 1.00 97.69 93 VAL A O 1
ATOM 717 N N . ASP A 1 94 ? 7.753 -6.945 -15.180 1.00 96.12 94 ASP A N 1
ATOM 718 C CA . ASP A 1 94 ? 8.307 -8.273 -15.483 1.00 96.12 94 ASP A CA 1
ATOM 719 C C . ASP A 1 94 ? 9.595 -8.555 -14.680 1.00 96.12 94 ASP A C 1
ATOM 721 O O . ASP A 1 94 ? 10.713 -8.563 -15.197 1.00 96.12 94 ASP A O 1
ATOM 725 N N . ASP A 1 95 ? 9.450 -8.747 -13.365 1.00 97.50 95 ASP A N 1
ATOM 726 C CA . ASP A 1 95 ? 10.544 -9.142 -12.476 1.00 97.50 95 ASP A CA 1
ATOM 727 C C . ASP A 1 95 ? 10.063 -10.098 -11.372 1.00 97.50 95 ASP A C 1
ATOM 729 O O . ASP A 1 95 ? 9.228 -9.772 -10.523 1.00 97.50 95 ASP A O 1
ATOM 733 N N . LYS A 1 96 ? 10.676 -11.287 -11.312 1.00 97.81 96 LYS A N 1
ATOM 734 C CA . LYS A 1 96 ? 10.312 -12.349 -10.354 1.00 97.81 96 LYS A CA 1
ATOM 735 C C . LYS A 1 96 ? 10.474 -11.944 -8.884 1.00 97.81 96 LYS A C 1
ATOM 737 O O . LYS A 1 96 ? 9.802 -12.490 -8.002 1.00 97.81 96 LYS A O 1
ATOM 742 N N . LYS A 1 97 ? 11.404 -11.037 -8.558 1.00 97.75 97 LYS A N 1
ATOM 743 C CA . LYS A 1 97 ? 11.592 -10.578 -7.171 1.00 97.75 97 LYS A CA 1
ATOM 744 C C . LYS A 1 97 ? 10.460 -9.635 -6.781 1.00 97.75 97 LYS A C 1
ATOM 746 O O . LYS A 1 97 ? 9.999 -9.744 -5.637 1.00 97.75 97 LYS A O 1
ATOM 751 N N . ILE A 1 98 ? 10.036 -8.763 -7.696 1.00 98.31 98 ILE A N 1
ATOM 752 C CA . ILE A 1 98 ? 8.881 -7.874 -7.536 1.00 98.31 98 ILE A CA 1
ATOM 753 C C . ILE A 1 98 ? 7.596 -8.696 -7.427 1.00 98.31 98 ILE A C 1
ATOM 755 O O . ILE A 1 98 ? 6.907 -8.567 -6.413 1.00 98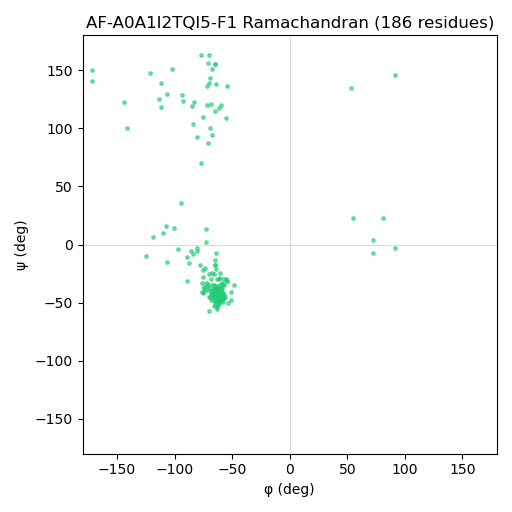.31 98 ILE A O 1
ATOM 759 N N . GLU A 1 99 ? 7.344 -9.624 -8.354 1.00 98.25 99 GLU A N 1
ATOM 760 C CA . GLU A 1 99 ? 6.180 -10.525 -8.340 1.00 98.25 99 GLU A CA 1
ATOM 761 C C . GLU A 1 99 ? 6.034 -11.236 -6.984 1.00 98.25 99 GLU A C 1
ATOM 763 O O . GLU A 1 99 ? 4.980 -11.209 -6.341 1.00 98.25 99 GLU A O 1
ATOM 768 N N . ARG A 1 100 ? 7.136 -11.794 -6.467 1.00 98.25 100 ARG A N 1
ATOM 769 C CA . ARG A 1 100 ? 7.156 -12.432 -5.145 1.00 98.25 100 ARG A CA 1
ATOM 770 C C . ARG A 1 100 ? 6.777 -11.471 -4.016 1.00 98.25 100 ARG A C 1
ATOM 772 O O . ARG A 1 100 ? 6.116 -11.884 -3.066 1.00 98.25 100 ARG A O 1
ATOM 779 N N . GLN A 1 101 ? 7.218 -10.212 -4.058 1.00 98.06 101 GLN A N 1
ATOM 780 C CA . GLN A 1 101 ? 6.837 -9.237 -3.027 1.00 98.06 101 GLN A CA 1
ATOM 781 C C . GLN A 1 101 ? 5.384 -8.781 -3.157 1.00 98.06 101 GLN A C 1
ATOM 783 O O . GLN A 1 101 ? 4.744 -8.542 -2.134 1.00 98.06 101 GLN A O 1
ATOM 788 N N . ILE A 1 102 ? 4.853 -8.705 -4.375 1.00 98.12 102 ILE A N 1
ATOM 789 C CA . ILE A 1 102 ? 3.432 -8.451 -4.618 1.00 98.12 102 ILE A CA 1
ATOM 790 C C . ILE A 1 102 ? 2.591 -9.587 -4.039 1.00 98.12 102 ILE A C 1
ATOM 792 O O . ILE A 1 102 ? 1.649 -9.323 -3.292 1.00 98.12 102 ILE A O 1
ATOM 796 N N . LYS A 1 103 ? 2.976 -10.847 -4.275 1.00 97.44 103 LYS A N 1
ATOM 797 C CA . LYS A 1 103 ? 2.323 -11.998 -3.640 1.00 97.44 103 LYS A CA 1
ATOM 798 C C . LYS A 1 103 ? 2.375 -11.903 -2.112 1.00 97.44 103 LYS A C 1
ATOM 800 O O . LYS A 1 103 ? 1.342 -12.016 -1.464 1.00 97.44 103 LYS A O 1
ATOM 805 N N . ASN A 1 104 ? 3.544 -11.596 -1.543 1.00 95.75 104 ASN A N 1
ATOM 806 C CA . ASN A 1 104 ? 3.676 -11.404 -0.097 1.00 95.75 104 ASN A CA 1
ATOM 807 C C . ASN A 1 104 ? 2.732 -10.308 0.430 1.00 95.75 104 ASN A C 1
ATOM 809 O O . ASN A 1 104 ? 2.116 -10.500 1.474 1.00 95.75 104 ASN A O 1
ATOM 813 N N . LEU A 1 105 ? 2.590 -9.175 -0.272 1.00 96.12 105 LEU A N 1
ATOM 814 C CA . LEU A 1 105 ? 1.647 -8.112 0.102 1.00 96.12 105 LEU A CA 1
ATOM 815 C C . LEU A 1 105 ? 0.193 -8.600 0.117 1.00 96.12 105 LEU A C 1
ATOM 817 O O . LEU A 1 105 ? -0.537 -8.263 1.055 1.00 96.12 105 LEU A O 1
ATOM 821 N N . LYS A 1 106 ? -0.221 -9.393 -0.881 1.00 97.19 106 LYS A N 1
ATOM 822 C CA . LYS A 1 106 ? -1.565 -9.996 -0.940 1.00 97.19 106 LYS A CA 1
ATOM 823 C C . LYS A 1 106 ? -1.782 -10.980 0.206 1.00 97.19 106 LYS A C 1
ATOM 825 O O . LYS A 1 106 ? -2.768 -10.858 0.929 1.00 97.19 106 LYS A O 1
ATOM 830 N N . ASP A 1 107 ? -0.835 -11.893 0.417 1.00 95.06 107 ASP A N 1
ATOM 831 C CA . ASP A 1 107 ? -0.910 -12.925 1.457 1.00 95.06 107 ASP A CA 1
ATOM 832 C C . ASP A 1 107 ? -0.985 -12.293 2.856 1.00 95.06 107 ASP A C 1
ATOM 834 O O . ASP A 1 107 ? -1.788 -12.703 3.690 1.00 95.06 107 ASP A O 1
ATOM 838 N N . LEU A 1 108 ? -0.181 -11.257 3.116 1.00 92.88 108 LEU A N 1
ATOM 839 C CA . LEU A 1 108 ? -0.205 -10.521 4.382 1.00 92.88 108 LEU A CA 1
ATOM 840 C C . LEU A 1 108 ? -1.526 -9.786 4.595 1.00 92.88 108 LEU A C 1
ATOM 842 O O . LEU A 1 108 ? -2.073 -9.841 5.685 1.00 92.88 108 LEU A O 1
ATOM 846 N N . THR A 1 109 ? -2.044 -9.123 3.563 1.00 95.69 109 THR A N 1
ATOM 847 C CA . THR A 1 109 ? -3.323 -8.400 3.647 1.00 95.69 109 THR A CA 1
ATOM 848 C C . THR A 1 109 ? -4.476 -9.371 3.901 1.00 95.69 109 THR A C 1
ATOM 850 O O . THR A 1 109 ? -5.310 -9.122 4.763 1.00 95.69 109 THR A O 1
ATOM 853 N N . SER A 1 110 ? -4.457 -10.532 3.243 1.00 95.88 110 SER A N 1
ATOM 854 C CA . SER A 1 110 ? -5.469 -11.585 3.408 1.00 95.88 110 SER A CA 1
ATOM 855 C C . SER A 1 110 ? -5.500 -12.175 4.821 1.00 95.88 110 SER A C 1
ATOM 857 O O . SER A 1 110 ? -6.564 -12.554 5.294 1.00 95.88 110 SER A O 1
ATOM 859 N N . LYS A 1 111 ? -4.369 -12.200 5.541 1.00 95.69 111 LYS A N 1
ATOM 860 C CA . LYS A 1 111 ? -4.333 -12.621 6.958 1.00 95.69 111 LYS A CA 1
ATOM 861 C C . LYS A 1 111 ? -5.099 -11.688 7.898 1.00 95.69 111 LYS A C 1
ATOM 863 O O . LYS A 1 111 ? -5.401 -12.095 9.012 1.00 95.69 111 LYS A O 1
ATOM 868 N N . HIS A 1 112 ? -5.392 -10.466 7.460 1.00 95.56 112 HIS A N 1
ATOM 869 C CA . HIS A 1 112 ? -6.160 -9.479 8.216 1.00 95.56 112 HIS A CA 1
ATOM 870 C C . HIS A 1 112 ? -7.569 -9.276 7.641 1.00 95.56 112 HIS A C 1
ATOM 872 O O . HIS A 1 112 ? -8.203 -8.279 7.972 1.00 95.56 112 HIS A O 1
ATOM 878 N N . ALA A 1 113 ? -8.059 -10.181 6.780 1.00 96.88 113 ALA A N 1
ATOM 879 C CA . ALA A 1 113 ? -9.338 -10.029 6.081 1.00 96.88 113 ALA A CA 1
ATOM 880 C C . ALA A 1 113 ? -10.510 -9.751 7.036 1.00 96.88 113 ALA A C 1
ATOM 882 O O . ALA A 1 113 ? -11.204 -8.757 6.852 1.00 96.88 113 ALA A O 1
ATOM 883 N N . ASP A 1 114 ? -10.669 -10.557 8.087 1.00 96.62 114 ASP A N 1
ATOM 884 C CA . ASP A 1 114 ? -11.780 -10.418 9.036 1.00 96.62 114 ASP A CA 1
ATOM 885 C C . ASP A 1 114 ? -11.749 -9.072 9.776 1.00 96.62 114 ASP A C 1
ATOM 887 O O . ASP A 1 114 ? -12.784 -8.444 9.997 1.00 96.62 114 ASP A O 1
ATOM 891 N N . AS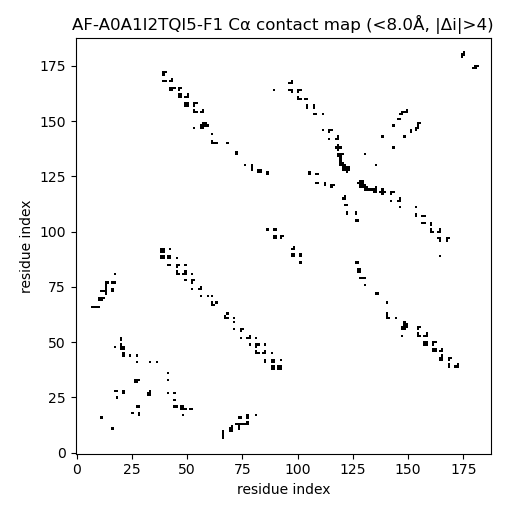P A 1 115 ? -10.562 -8.601 10.169 1.00 96.62 115 ASP A N 1
ATOM 892 C CA . ASP A 1 115 ? -10.428 -7.324 10.875 1.00 96.62 115 ASP A CA 1
ATOM 893 C C . ASP A 1 115 ? -10.571 -6.126 9.927 1.00 96.62 115 ASP A C 1
ATOM 895 O O . ASP A 1 115 ? -11.138 -5.103 10.311 1.00 96.62 115 ASP A O 1
ATOM 899 N N . LEU A 1 116 ? -10.123 -6.264 8.675 1.00 98.06 116 LEU A N 1
ATOM 900 C CA . LEU A 1 116 ? -10.372 -5.295 7.607 1.00 98.06 116 LEU A CA 1
ATOM 901 C C . LEU A 1 116 ? -11.877 -5.184 7.314 1.00 98.06 116 LEU A C 1
ATOM 903 O O . LEU A 1 116 ? -12.404 -4.072 7.226 1.00 98.06 116 LEU A O 1
ATOM 907 N N . GLU A 1 117 ? -12.589 -6.307 7.234 1.00 98.00 117 GLU A N 1
ATOM 908 C CA . GLU A 1 117 ? -14.021 -6.330 6.929 1.00 98.00 117 GLU A CA 1
ATOM 909 C C . GLU A 1 117 ? -14.845 -5.646 8.028 1.00 98.00 117 GLU A C 1
ATOM 911 O O . GLU A 1 117 ? -15.722 -4.833 7.719 1.00 98.00 117 GLU A O 1
ATOM 916 N N . LYS A 1 118 ? -14.496 -5.864 9.306 1.00 96.94 118 LYS A N 1
ATOM 917 C CA . LYS A 1 118 ? -15.123 -5.186 10.462 1.00 96.94 118 LYS A CA 1
ATOM 918 C C . LYS A 1 118 ? -15.068 -3.660 10.377 1.00 96.94 118 LYS A C 1
ATOM 920 O O . LYS A 1 118 ? -15.960 -2.995 10.898 1.00 96.94 118 LYS A O 1
ATOM 925 N N . ILE A 1 119 ? -14.047 -3.102 9.726 1.00 96.88 119 ILE A N 1
ATOM 926 C CA . ILE A 1 119 ? -13.893 -1.652 9.535 1.00 96.88 119 ILE A CA 1
ATOM 927 C C . ILE A 1 119 ? -14.323 -1.183 8.136 1.00 96.88 119 ILE A C 1
ATOM 929 O O . ILE A 1 119 ? -14.009 -0.065 7.728 1.00 96.88 119 ILE A O 1
ATOM 933 N N . GLY A 1 120 ? -15.041 -2.020 7.382 1.00 97.69 120 GLY A N 1
ATOM 934 C CA . GLY A 1 120 ? -15.577 -1.673 6.068 1.00 97.69 120 GLY A CA 1
ATOM 935 C C . GLY A 1 120 ? -14.577 -1.772 4.917 1.00 97.69 120 GLY A C 1
ATOM 936 O O . GLY A 1 120 ? -14.777 -1.107 3.899 1.00 97.69 120 GLY A O 1
ATOM 937 N N . LEU A 1 121 ? -13.506 -2.555 5.059 1.00 98.50 121 LEU A N 1
ATOM 938 C CA . LEU A 1 121 ? -12.519 -2.812 4.011 1.00 98.50 121 LEU A CA 1
ATOM 939 C C . LEU A 1 121 ? -12.599 -4.272 3.554 1.00 98.50 121 LEU A C 1
ATOM 941 O O . LEU A 1 121 ? -12.334 -5.182 4.329 1.00 98.50 121 LEU A O 1
ATOM 945 N N . SER A 1 122 ? -12.918 -4.509 2.284 1.00 98.44 122 SER A N 1
ATOM 946 C CA . SER A 1 122 ? -13.054 -5.869 1.738 1.00 98.44 122 SER A CA 1
ATOM 947 C C . SER A 1 122 ? -11.945 -6.166 0.738 1.00 98.44 122 SER A C 1
ATOM 949 O O . SER A 1 122 ? -11.593 -5.304 -0.067 1.00 98.44 122 SER A O 1
ATOM 951 N N . ILE A 1 123 ? -11.395 -7.380 0.779 1.00 98.25 123 ILE A N 1
ATOM 952 C CA . ILE A 1 123 ? -10.340 -7.823 -0.139 1.00 98.25 123 ILE A CA 1
ATOM 953 C C . ILE A 1 123 ? -10.982 -8.526 -1.337 1.00 98.25 123 ILE A C 1
ATOM 955 O O . ILE A 1 123 ? -11.708 -9.507 -1.191 1.00 98.25 123 ILE A O 1
ATOM 959 N N . GLU A 1 124 ? -10.696 -8.040 -2.538 1.00 97.38 124 GLU A N 1
ATOM 960 C CA . GLU A 1 124 ? -11.106 -8.661 -3.792 1.00 97.38 124 GLU A CA 1
ATOM 961 C C . GLU A 1 124 ? -10.234 -9.876 -4.141 1.00 97.38 124 GLU A C 1
ATOM 963 O O . GLU A 1 124 ? -9.095 -10.011 -3.696 1.00 97.38 124 GLU A O 1
ATOM 968 N N . LYS A 1 125 ? -10.714 -10.725 -5.060 1.00 94.62 125 LYS A N 1
ATOM 969 C CA . LYS A 1 125 ? -9.972 -11.906 -5.553 1.00 94.62 125 LYS A CA 1
ATOM 970 C C . LYS A 1 125 ? -8.572 -11.583 -6.090 1.00 94.62 125 LYS A C 1
ATOM 972 O O . LYS A 1 125 ? -7.674 -12.414 -6.021 1.00 94.62 125 LYS A O 1
ATOM 977 N N . ASN A 1 126 ? -8.383 -10.389 -6.652 1.00 93.56 126 ASN A N 1
ATOM 978 C CA . ASN A 1 126 ? -7.097 -9.934 -7.193 1.00 93.56 126 ASN A CA 1
ATOM 979 C C . ASN A 1 126 ? -6.128 -9.418 -6.098 1.00 93.56 126 ASN A C 1
ATOM 981 O O . ASN A 1 126 ? -4.965 -9.132 -6.407 1.00 93.56 126 ASN A O 1
ATOM 985 N N . GLY A 1 127 ? -6.587 -9.329 -4.844 1.00 97.25 127 GLY A N 1
ATOM 986 C CA . GLY A 1 127 ? -5.871 -8.813 -3.680 1.00 97.25 127 GLY A CA 1
ATOM 987 C C . GLY A 1 127 ? -6.069 -7.319 -3.408 1.00 97.25 127 GLY A C 1
ATOM 988 O O . GLY A 1 127 ? -5.530 -6.831 -2.421 1.00 97.25 127 GLY A O 1
ATOM 989 N N . LYS A 1 128 ? -6.802 -6.580 -4.251 1.00 98.12 128 LYS A N 1
ATOM 990 C CA . LYS A 1 128 ? -7.132 -5.163 -4.025 1.00 98.12 128 LYS A CA 1
ATOM 991 C C . LYS A 1 128 ? -8.133 -5.012 -2.889 1.00 98.12 128 LYS A C 1
ATOM 993 O O . LYS A 1 128 ? -8.898 -5.924 -2.602 1.00 98.12 128 LYS A O 1
ATOM 998 N N . ILE A 1 129 ? -8.143 -3.838 -2.270 1.00 98.50 129 ILE A N 1
ATOM 999 C CA . ILE A 1 129 ? -9.055 -3.499 -1.179 1.00 98.50 129 ILE A CA 1
ATOM 1000 C C . ILE A 1 129 ? -10.123 -2.524 -1.688 1.00 98.50 129 ILE A C 1
ATOM 1002 O O . ILE A 1 129 ? -9.792 -1.486 -2.266 1.00 98.50 129 ILE A O 1
ATOM 1006 N N . THR A 1 130 ? -11.394 -2.818 -1.429 1.00 97.88 130 THR A N 1
ATOM 1007 C CA . THR A 1 130 ? -12.529 -1.904 -1.632 1.00 97.88 130 THR A CA 1
ATOM 1008 C C . THR A 1 130 ? -12.987 -1.307 -0.307 1.00 97.88 130 THR A C 1
ATOM 1010 O O . THR A 1 130 ? -12.866 -1.946 0.735 1.00 97.88 130 THR A O 1
ATOM 1013 N N . ILE A 1 131 ? -13.540 -0.091 -0.340 1.00 96.94 131 ILE A N 1
ATOM 1014 C CA . ILE A 1 131 ? -13.975 0.641 0.858 1.00 96.94 131 ILE A CA 1
ATOM 1015 C C . ILE A 1 131 ? -15.496 0.786 0.855 1.00 96.94 131 ILE A C 1
ATOM 1017 O O . ILE A 1 131 ? -16.061 1.392 -0.056 1.00 96.94 131 ILE A O 1
ATOM 1021 N N . SER A 1 132 ? -16.144 0.341 1.927 1.00 96.62 132 SER A N 1
ATOM 1022 C CA . SER A 1 132 ? -17.475 0.805 2.306 1.00 96.62 132 SER A CA 1
ATOM 1023 C C . SER A 1 132 ? -17.338 2.095 3.112 1.00 96.62 132 SER A C 1
ATOM 1025 O O . SER A 1 132 ? -16.956 2.078 4.282 1.00 96.62 132 SER A O 1
ATOM 1027 N N . GLU A 1 133 ? -17.620 3.244 2.487 1.00 90.31 133 GLU A N 1
ATOM 1028 C CA . GLU A 1 133 ? -17.415 4.550 3.134 1.00 90.31 133 GLU A CA 1
ATOM 1029 C C . GLU A 1 133 ? -18.220 4.722 4.420 1.00 90.31 133 GLU A C 1
ATOM 1031 O O . GLU A 1 133 ? -17.731 5.335 5.368 1.00 90.31 133 GLU A O 1
ATOM 1036 N N . ASN A 1 134 ? -19.448 4.204 4.439 1.00 90.44 134 ASN A N 1
ATOM 1037 C CA . ASN A 1 134 ? -20.327 4.313 5.596 1.00 90.44 134 ASN A CA 1
ATOM 1038 C C . ASN A 1 134 ? -19.788 3.471 6.753 1.00 90.44 134 ASN A C 1
ATOM 1040 O O . ASN A 1 134 ? -19.640 3.989 7.854 1.00 90.44 134 ASN A O 1
ATOM 1044 N N . LEU A 1 135 ? -19.407 2.216 6.489 1.00 95.06 135 LEU A N 1
ATOM 1045 C CA . LEU A 1 135 ? -18.854 1.336 7.519 1.00 95.06 135 LEU A CA 1
ATOM 1046 C C . LEU A 1 135 ? -17.514 1.854 8.049 1.00 95.06 135 LEU A C 1
ATOM 1048 O O . LEU A 1 135 ? -17.323 1.888 9.260 1.00 95.06 135 LEU A O 1
ATOM 1052 N N . LEU A 1 136 ? -16.629 2.350 7.178 1.00 93.38 136 LEU A N 1
ATOM 1053 C CA . LEU A 1 136 ? -15.345 2.910 7.607 1.00 93.38 136 LEU A CA 1
ATOM 1054 C C . LEU A 1 136 ? -15.518 4.140 8.507 1.00 93.38 136 LEU A C 1
ATOM 1056 O O . LEU A 1 136 ? -14.817 4.264 9.504 1.00 93.38 136 LEU A O 1
ATOM 1060 N N . LYS A 1 137 ? -16.451 5.045 8.183 1.00 89.12 137 LYS A N 1
ATOM 1061 C CA . LYS A 1 137 ? -16.731 6.231 9.015 1.00 89.12 137 LYS A CA 1
ATOM 1062 C C . LYS A 1 137 ? -17.415 5.879 10.339 1.00 89.12 137 LYS A C 1
ATOM 1064 O O . LYS A 1 137 ? -17.314 6.656 11.283 1.00 89.12 137 LYS A O 1
ATOM 1069 N N . SER A 1 138 ? -18.118 4.749 10.396 1.00 90.50 138 SER A N 1
ATOM 1070 C CA . SER A 1 138 ? -18.763 4.238 11.610 1.00 90.50 138 SER A CA 1
ATOM 1071 C C . SER A 1 138 ? -17.849 3.355 12.464 1.00 90.50 138 SER A C 1
ATOM 1073 O O . SER A 1 138 ? -18.171 3.113 13.625 1.00 90.50 138 SER A O 1
ATOM 1075 N N . ALA A 1 139 ? -16.730 2.872 11.918 1.00 92.44 139 ALA A N 1
ATOM 1076 C CA . ALA A 1 139 ? -15.790 2.016 12.632 1.00 92.44 139 ALA A CA 1
ATOM 1077 C C . ALA A 1 139 ? -15.158 2.755 13.815 1.00 92.44 139 ALA A C 1
ATOM 1079 O O . ALA A 1 139 ? -14.748 3.911 13.687 1.00 92.44 139 ALA A O 1
ATOM 1080 N N . SER A 1 140 ? -15.023 2.092 14.963 1.00 92.12 140 SER A N 1
ATOM 1081 C CA . SER A 1 140 ? -14.365 2.709 16.114 1.00 92.12 140 SER A CA 1
ATOM 1082 C C . SER A 1 140 ? -12.868 2.922 15.844 1.00 92.12 140 SER A C 1
ATOM 1084 O O . SER A 1 140 ? -12.236 2.159 15.110 1.00 92.12 140 SER A O 1
ATOM 1086 N N . VAL A 1 141 ? -12.269 3.947 16.463 1.00 91.00 141 VAL A N 1
ATOM 1087 C CA . VAL A 1 141 ? -10.814 4.178 16.374 1.00 91.00 141 VAL A CA 1
ATOM 1088 C C . VAL A 1 141 ? -10.030 2.955 16.863 1.00 91.00 141 VAL A C 1
ATOM 1090 O O . VAL A 1 141 ? -8.998 2.625 16.285 1.00 91.00 141 VAL A O 1
ATOM 1093 N N . GLU A 1 142 ? -10.545 2.250 17.874 1.00 91.50 142 GLU A N 1
ATOM 1094 C CA . GLU A 1 142 ? -9.930 1.038 18.419 1.00 91.50 142 GLU A CA 1
ATOM 1095 C C . GLU A 1 142 ? -9.952 -0.127 17.417 1.00 91.50 142 GLU A C 1
ATOM 1097 O O . GLU A 1 142 ? -8.970 -0.856 17.297 1.00 91.50 142 GLU A O 1
ATOM 1102 N N . ASP A 1 143 ? -11.020 -0.289 16.634 1.00 94.19 143 ASP A N 1
ATOM 1103 C CA . ASP A 1 143 ? -11.060 -1.334 15.604 1.00 94.19 143 ASP A CA 1
ATOM 1104 C C . ASP A 1 143 ? -10.108 -1.021 14.447 1.00 94.19 143 ASP A C 1
ATOM 1106 O O . ASP A 1 143 ? -9.405 -1.908 13.965 1.00 94.19 143 ASP A O 1
ATOM 1110 N N . VAL A 1 144 ? -9.987 0.253 14.061 1.00 94.94 144 VAL A N 1
ATOM 1111 C CA . VAL A 1 144 ? -8.977 0.676 13.078 1.00 94.94 144 VAL A CA 1
ATOM 1112 C C . VAL A 1 144 ? -7.559 0.466 13.628 1.00 94.94 144 VAL A C 1
ATOM 1114 O O . VAL A 1 144 ? -6.678 0.004 12.899 1.00 94.94 144 VAL A O 1
ATOM 1117 N N . LYS A 1 145 ? -7.332 0.737 14.919 1.00 93.81 145 LYS A N 1
ATOM 1118 C CA . LYS A 1 145 ? -6.052 0.504 15.602 1.00 93.81 145 LYS A CA 1
ATOM 1119 C C . LYS A 1 145 ? -5.640 -0.966 15.559 1.00 93.81 145 LYS A C 1
ATOM 1121 O O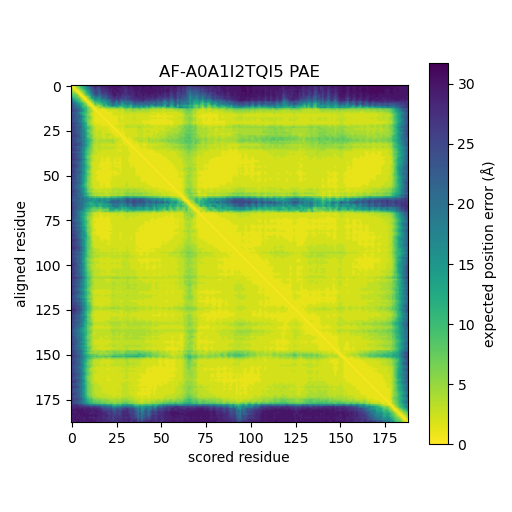 . LYS A 1 145 ? -4.506 -1.251 15.184 1.00 93.81 145 LYS A O 1
ATOM 1126 N N . LYS A 1 146 ? -6.549 -1.904 15.850 1.00 93.94 146 LYS A N 1
ATOM 1127 C CA . LYS A 1 146 ? -6.269 -3.355 15.774 1.00 93.94 146 LYS A CA 1
ATOM 1128 C C . LYS A 1 146 ? -5.731 -3.786 14.405 1.00 93.94 146 LYS A C 1
ATOM 1130 O O . LYS A 1 146 ? -4.922 -4.710 14.331 1.00 93.94 146 LYS A O 1
ATOM 1135 N N . VAL A 1 147 ? -6.144 -3.104 13.333 1.00 95.69 147 VAL A N 1
ATOM 1136 C CA . VAL A 1 147 ? -5.743 -3.400 11.947 1.00 95.69 147 VAL A CA 1
ATOM 1137 C C . VAL A 1 147 ? -4.470 -2.680 11.509 1.00 95.69 147 VAL A C 1
ATOM 1139 O O . VAL A 1 147 ? -3.722 -3.209 10.683 1.00 95.69 147 VAL A O 1
ATOM 1142 N N . PHE A 1 148 ? -4.191 -1.484 12.013 1.00 95.75 148 PHE A N 1
ATOM 1143 C CA . PHE A 1 148 ? -3.160 -0.629 11.418 1.00 95.75 148 PHE A CA 1
ATOM 1144 C C . PHE A 1 148 ? -2.066 -0.163 12.373 1.00 95.75 148 PHE A C 1
ATOM 1146 O O . PHE A 1 148 ? -1.057 0.386 11.912 1.00 95.75 148 PHE A O 1
ATOM 1153 N N . ASP A 1 149 ? -2.228 -0.377 13.675 1.00 91.19 149 ASP A N 1
ATOM 1154 C CA . ASP A 1 149 ? -1.194 -0.039 14.639 1.00 91.19 149 ASP A CA 1
ATOM 1155 C C . ASP A 1 149 ? 0.070 -0.890 14.441 1.00 91.19 149 ASP A C 1
ATOM 1157 O O . ASP A 1 149 ? 0.054 -1.994 13.892 1.00 91.19 149 ASP A O 1
ATOM 1161 N N . LYS A 1 150 ? 1.208 -0.352 14.878 1.00 88.31 150 LYS A N 1
ATOM 1162 C CA . LYS A 1 150 ? 2.521 -0.992 14.740 1.00 88.31 150 LYS A CA 1
ATOM 1163 C C . LYS A 1 150 ? 2.590 -2.390 15.373 1.00 88.31 150 LYS A C 1
ATOM 1165 O O . LYS A 1 150 ? 3.370 -3.213 14.882 1.00 88.31 150 LYS A O 1
ATOM 1170 N N . ASP A 1 151 ? 1.809 -2.653 16.423 1.00 87.50 151 ASP A N 1
ATOM 1171 C CA . ASP A 1 151 ? 1.936 -3.868 17.233 1.00 87.50 151 ASP A CA 1
ATOM 1172 C C . ASP A 1 151 ? 1.404 -5.119 16.513 1.00 87.50 151 ASP A C 1
ATOM 1174 O O . ASP A 1 151 ? 1.841 -6.233 16.802 1.00 87.50 151 ASP A O 1
ATOM 1178 N N . ASN A 1 152 ? 0.547 -4.959 15.500 1.00 83.88 152 ASN A N 1
ATOM 1179 C CA . ASN A 1 152 ? -0.018 -6.092 14.762 1.00 83.88 152 ASN A CA 1
ATOM 1180 C C . ASN A 1 152 ? 0.856 -6.600 13.596 1.00 83.88 152 ASN A C 1
ATOM 1182 O O . ASN A 1 152 ? 0.529 -7.590 12.942 1.00 83.88 152 ASN A O 1
ATOM 1186 N N . GLY A 1 153 ? 1.960 -5.908 13.293 1.00 90.00 153 GLY A N 1
ATOM 1187 C CA . GLY A 1 153 ? 2.918 -6.298 12.257 1.00 90.00 153 GLY A CA 1
ATOM 1188 C C . GLY A 1 153 ? 2.466 -6.119 10.799 1.00 90.00 153 GLY A C 1
ATOM 1189 O O . GLY A 1 153 ? 3.315 -6.254 9.904 1.00 90.00 153 GLY A O 1
ATOM 1190 N N . TYR A 1 154 ? 1.207 -5.760 10.522 1.00 94.81 154 TYR A N 1
ATOM 1191 C CA . TYR A 1 154 ? 0.696 -5.603 9.156 1.00 94.81 154 TYR A CA 1
ATOM 1192 C C . TYR A 1 154 ? 1.427 -4.472 8.425 1.00 94.81 154 TYR A C 1
ATOM 1194 O O . TYR A 1 154 ? 2.088 -4.695 7.403 1.00 94.81 154 TYR A O 1
ATOM 1202 N N . MET A 1 155 ? 1.419 -3.265 9.002 1.00 96.25 155 MET A N 1
ATOM 1203 C CA . MET A 1 155 ? 2.083 -2.094 8.413 1.00 96.25 155 MET A CA 1
ATOM 1204 C C . MET A 1 155 ? 3.595 -2.280 8.294 1.00 96.25 155 MET A C 1
ATOM 1206 O O . MET A 1 155 ? 4.192 -1.896 7.287 1.00 96.25 155 MET A O 1
ATOM 1210 N N . ARG A 1 156 ? 4.233 -2.939 9.270 1.00 95.50 156 ARG A N 1
ATOM 1211 C CA . ARG A 1 156 ? 5.666 -3.269 9.204 1.00 95.50 156 ARG A CA 1
ATOM 1212 C C . ARG A 1 156 ? 5.982 -4.157 7.998 1.00 95.50 156 ARG A C 1
ATOM 1214 O O . ARG A 1 156 ? 6.986 -3.940 7.311 1.00 95.50 156 ARG A O 1
ATOM 1221 N N . SER A 1 157 ? 5.120 -5.128 7.721 1.00 94.44 157 SER A N 1
ATOM 1222 C CA . SER A 1 157 ? 5.285 -6.059 6.606 1.00 94.44 157 SER A CA 1
ATOM 1223 C C . SER A 1 157 ? 4.984 -5.400 5.254 1.00 94.44 157 SER A C 1
ATOM 1225 O O . SER A 1 157 ? 5.728 -5.616 4.290 1.00 94.44 157 SER A O 1
ATOM 1227 N N . ALA A 1 158 ? 3.985 -4.513 5.200 1.00 96.56 158 ALA A N 1
ATOM 1228 C CA . ALA A 1 158 ? 3.713 -3.671 4.035 1.00 96.56 158 ALA A CA 1
ATOM 1229 C C . ALA A 1 158 ? 4.908 -2.757 3.705 1.00 96.56 158 ALA A C 1
ATOM 1231 O O . ALA A 1 158 ? 5.379 -2.737 2.567 1.00 96.56 158 ALA A O 1
ATOM 1232 N N . ILE A 1 159 ? 5.483 -2.087 4.714 1.00 97.94 159 ILE A N 1
ATOM 1233 C CA . ILE A 1 159 ? 6.699 -1.264 4.577 1.00 97.94 159 ILE A CA 1
ATOM 1234 C C . ILE A 1 159 ? 7.872 -2.092 4.042 1.00 97.94 159 ILE A C 1
ATOM 1236 O O . ILE A 1 159 ? 8.616 -1.621 3.180 1.00 97.94 159 ILE A O 1
ATOM 1240 N N . SER A 1 160 ? 8.069 -3.306 4.562 1.00 97.44 160 SER A N 1
ATOM 1241 C CA . SER A 1 160 ? 9.155 -4.198 4.137 1.00 97.44 160 SER A CA 1
ATOM 1242 C C . SER A 1 160 ? 9.024 -4.594 2.665 1.00 97.44 160 SER A C 1
ATOM 1244 O O . SER A 1 160 ? 9.983 -4.461 1.901 1.00 97.44 160 SER A O 1
ATOM 1246 N N . SER A 1 161 ? 7.829 -5.013 2.248 1.00 97.25 161 SER A N 1
ATOM 1247 C CA . SER A 1 161 ? 7.562 -5.413 0.863 1.00 97.25 161 SER A CA 1
ATOM 1248 C C . SER A 1 161 ? 7.681 -4.226 -0.092 1.00 97.25 161 SER A C 1
ATOM 1250 O O . SER A 1 161 ? 8.378 -4.329 -1.099 1.00 97.25 161 SER A O 1
ATOM 1252 N N . ALA A 1 162 ? 7.121 -3.067 0.273 1.00 98.12 162 ALA A N 1
ATOM 1253 C CA . ALA A 1 162 ? 7.237 -1.835 -0.504 1.00 98.12 162 ALA A CA 1
ATOM 1254 C C . ALA A 1 162 ? 8.702 -1.415 -0.710 1.00 98.12 162 ALA A C 1
ATOM 1256 O O . ALA A 1 162 ? 9.101 -1.112 -1.828 1.00 98.12 162 ALA A O 1
ATOM 1257 N N . LYS A 1 163 ? 9.542 -1.468 0.337 1.00 98.44 163 LYS A N 1
ATOM 1258 C CA . LYS A 1 163 ? 10.988 -1.194 0.213 1.00 98.44 163 LYS A CA 1
ATOM 1259 C C . LYS A 1 163 ? 11.676 -2.146 -0.764 1.00 98.44 163 LYS A C 1
ATOM 1261 O O . LYS A 1 163 ? 12.500 -1.712 -1.559 1.00 98.44 163 LYS A O 1
ATOM 1266 N N . LYS A 1 164 ? 11.360 -3.440 -0.698 1.00 98.38 164 LYS A N 1
ATOM 1267 C CA . LYS A 1 164 ? 11.966 -4.440 -1.584 1.00 98.38 164 LYS A CA 1
ATOM 1268 C C . LYS A 1 164 ? 11.536 -4.235 -3.035 1.00 98.38 164 LYS A C 1
ATOM 1270 O O . LYS A 1 164 ? 12.397 -4.289 -3.906 1.00 98.38 164 LYS A O 1
ATOM 1275 N N . ILE A 1 165 ? 10.255 -3.973 -3.301 1.00 98.44 165 ILE A N 1
ATOM 1276 C CA . ILE A 1 165 ? 9.782 -3.659 -4.660 1.00 98.44 165 ILE A CA 1
ATOM 1277 C C . ILE A 1 165 ? 10.476 -2.393 -5.165 1.00 98.44 165 ILE A C 1
ATOM 1279 O O . ILE A 1 165 ? 11.069 -2.415 -6.241 1.00 98.44 165 ILE A O 1
ATOM 1283 N N . ASN A 1 166 ? 10.496 -1.335 -4.351 1.00 98.31 166 ASN A N 1
ATOM 1284 C CA . ASN A 1 166 ? 11.122 -0.064 -4.700 1.00 98.31 166 ASN A CA 1
ATOM 1285 C C . ASN A 1 166 ? 12.605 -0.221 -5.069 1.00 98.31 166 ASN A C 1
ATOM 1287 O O . ASN A 1 166 ? 13.033 0.299 -6.091 1.00 98.31 166 ASN A O 1
ATOM 1291 N N . ASN A 1 167 ? 13.374 -0.983 -4.284 1.00 98.06 167 ASN A N 1
ATOM 1292 C CA . ASN A 1 167 ? 14.795 -1.213 -4.551 1.00 98.06 167 ASN A CA 1
ATOM 1293 C C . ASN A 1 167 ? 15.034 -1.988 -5.858 1.00 98.06 167 ASN A C 1
ATOM 1295 O O . ASN A 1 167 ? 15.953 -1.652 -6.600 1.00 98.06 167 ASN A O 1
ATOM 1299 N N . ASN A 1 168 ? 14.228 -3.020 -6.145 1.00 97.69 168 ASN A N 1
ATOM 1300 C CA . ASN A 1 168 ? 14.358 -3.765 -7.404 1.00 97.69 168 ASN A CA 1
ATOM 1301 C C . ASN A 1 168 ? 13.964 -2.884 -8.595 1.00 97.69 168 ASN A C 1
ATOM 1303 O O . ASN A 1 168 ? 14.692 -2.825 -9.578 1.00 97.69 168 ASN A O 1
ATOM 1307 N N . THR A 1 169 ? 12.879 -2.124 -8.462 1.00 97.06 169 THR A N 1
ATOM 1308 C CA . THR A 1 169 ? 12.410 -1.203 -9.503 1.00 97.06 169 THR A CA 1
ATOM 1309 C C . THR A 1 169 ? 13.429 -0.097 -9.775 1.00 97.06 169 THR A C 1
ATOM 1311 O O . THR A 1 169 ? 13.745 0.188 -10.923 1.00 97.06 169 THR A O 1
ATOM 1314 N N . PHE A 1 170 ? 14.033 0.468 -8.725 1.00 96.31 170 PHE A N 1
ATOM 1315 C CA . PHE A 1 170 ? 15.136 1.419 -8.860 1.00 96.31 170 PHE A CA 1
ATOM 1316 C C . PHE A 1 170 ? 16.313 0.822 -9.634 1.00 96.31 170 PHE A C 1
ATOM 1318 O O . PHE A 1 170 ? 16.868 1.483 -10.502 1.00 96.31 170 PHE A O 1
ATOM 1325 N N . SER A 1 171 ? 16.682 -0.429 -9.343 1.00 95.81 171 SER A N 1
ATOM 1326 C CA . SER A 1 171 ? 17.756 -1.115 -10.065 1.00 95.81 171 SER A CA 1
ATOM 1327 C C . SER A 1 171 ? 17.441 -1.275 -11.554 1.00 95.81 171 SER A C 1
ATOM 1329 O O . SER A 1 171 ? 18.347 -1.125 -12.370 1.00 95.81 171 SER A O 1
ATOM 1331 N N . ILE A 1 172 ? 16.184 -1.569 -11.905 1.00 95.25 172 ILE A N 1
ATOM 1332 C CA . ILE A 1 172 ? 15.731 -1.685 -13.299 1.00 95.25 172 ILE A CA 1
ATOM 1333 C C . ILE A 1 172 ? 15.827 -0.324 -13.997 1.00 95.25 172 ILE A C 1
ATOM 1335 O O . ILE A 1 172 ? 16.505 -0.209 -15.016 1.00 95.25 172 ILE A O 1
ATOM 1339 N N . LEU A 1 173 ? 15.234 0.718 -13.407 1.00 95.00 173 LEU A N 1
ATOM 1340 C CA . LEU A 1 173 ? 15.256 2.082 -13.948 1.00 95.00 173 LEU A CA 1
ATOM 1341 C C . LEU A 1 173 ? 16.688 2.613 -14.101 1.00 95.00 173 LEU A C 1
ATOM 1343 O O . LEU A 1 173 ? 17.031 3.228 -15.108 1.00 95.00 173 LEU A O 1
ATOM 1347 N N . TYR A 1 174 ? 17.557 2.333 -13.126 1.00 93.62 174 TYR A N 1
ATOM 1348 C CA . TYR A 1 174 ? 18.967 2.704 -13.190 1.00 93.62 174 TYR A CA 1
ATOM 1349 C C . TYR A 1 174 ? 19.693 1.997 -14.342 1.00 93.62 174 TYR A C 1
ATOM 1351 O O . TYR A 1 174 ? 20.448 2.636 -15.076 1.00 93.62 174 TYR A O 1
ATOM 1359 N N . ALA A 1 175 ? 19.455 0.698 -14.541 1.00 92.38 175 ALA A N 1
ATOM 1360 C CA . ALA A 1 175 ? 20.050 -0.052 -15.646 1.00 92.38 175 ALA A CA 1
ATOM 1361 C C . ALA A 1 175 ? 19.560 0.445 -17.018 1.00 92.38 175 ALA A C 1
ATOM 1363 O O . ALA A 1 175 ? 20.360 0.538 -17.949 1.00 92.38 175 ALA A O 1
ATOM 1364 N N . GLN A 1 176 ? 18.278 0.809 -17.134 1.00 89.94 176 GLN A N 1
ATOM 1365 C CA . GLN A 1 176 ? 17.707 1.415 -18.342 1.00 89.94 176 GLN A CA 1
ATOM 1366 C C . GLN A 1 176 ? 18.347 2.779 -18.641 1.00 89.94 176 GLN A C 1
ATOM 1368 O O . GLN A 1 176 ? 18.787 3.015 -19.763 1.00 89.94 176 GLN A O 1
ATOM 1373 N N . ALA A 1 177 ? 18.476 3.645 -17.631 1.00 88.81 177 ALA A N 1
ATOM 1374 C CA . ALA A 1 177 ? 19.052 4.983 -17.788 1.00 88.81 177 ALA A CA 1
ATOM 1375 C C . ALA A 1 177 ? 20.560 4.974 -18.103 1.00 88.81 177 ALA A C 1
ATOM 1377 O O . ALA A 1 177 ? 21.059 5.884 -18.759 1.00 88.81 177 ALA A O 1
ATOM 1378 N N . THR A 1 178 ? 21.294 3.961 -17.632 1.00 89.06 178 THR A N 1
ATOM 1379 C CA . THR A 1 178 ? 22.753 3.841 -17.825 1.00 89.06 178 THR A CA 1
ATOM 1380 C C . THR A 1 178 ? 23.153 2.946 -18.998 1.00 89.06 178 THR A C 1
ATOM 1382 O O . THR A 1 178 ? 24.341 2.822 -19.289 1.00 89.06 178 THR A O 1
ATOM 1385 N N . GLY A 1 179 ? 22.193 2.301 -19.670 1.00 77.69 179 GLY A N 1
ATOM 1386 C CA . GLY A 1 179 ? 22.457 1.374 -20.776 1.00 77.69 179 GLY A CA 1
ATOM 1387 C C . GLY A 1 179 ? 23.062 0.026 -20.357 1.00 77.69 179 GLY A C 1
ATOM 1388 O O . GLY A 1 179 ? 23.327 -0.813 -21.215 1.00 77.69 179 GLY A O 1
ATOM 1389 N N . LEU A 1 180 ? 23.229 -0.235 -19.055 1.00 64.81 180 LEU A N 1
ATOM 1390 C CA . LEU A 1 180 ? 23.830 -1.465 -18.512 1.00 64.81 180 LEU A CA 1
ATOM 1391 C C . LEU A 1 180 ? 22.924 -2.713 -18.623 1.00 64.81 180 LEU A C 1
ATOM 1393 O O . LEU A 1 180 ? 23.306 -3.791 -18.175 1.00 64.81 180 LEU A O 1
ATOM 1397 N N . GLY A 1 181 ? 21.734 -2.581 -19.219 1.00 56.69 181 GLY A N 1
ATOM 1398 C CA . GLY A 1 181 ? 20.773 -3.667 -19.456 1.00 56.69 181 GLY A CA 1
ATOM 1399 C C . GLY A 1 181 ? 20.445 -3.932 -20.930 1.00 56.69 181 GLY A C 1
ATOM 1400 O O . GLY A 1 181 ? 19.553 -4.733 -21.215 1.00 56.69 181 GLY A O 1
ATOM 1401 N N . GLY A 1 182 ? 21.123 -3.272 -21.875 1.00 50.44 182 GLY A N 1
ATOM 1402 C CA . GLY A 1 182 ? 20.923 -3.536 -23.298 1.00 50.44 182 GLY A CA 1
ATOM 1403 C C . GLY A 1 182 ? 21.363 -4.958 -23.643 1.00 50.44 182 GLY A C 1
ATOM 1404 O O . GLY A 1 182 ? 22.546 -5.280 -23.553 1.00 50.44 182 GLY A O 1
ATOM 1405 N N . LYS A 1 183 ? 20.426 -5.820 -24.058 1.00 50.19 183 LYS A N 1
ATOM 1406 C CA . LYS A 1 183 ? 20.775 -7.063 -24.753 1.00 50.19 183 LYS A CA 1
ATOM 1407 C C . LYS A 1 183 ? 21.618 -6.683 -25.969 1.00 50.19 183 LYS A C 1
ATOM 1409 O O . LYS A 1 183 ? 21.089 -6.129 -26.930 1.00 50.19 183 LYS A O 1
ATOM 1414 N N . ILE A 1 184 ? 22.916 -6.980 -25.935 1.00 47.38 184 ILE A N 1
ATOM 1415 C CA . ILE A 1 184 ? 23.729 -7.004 -27.146 1.00 47.38 184 ILE A CA 1
ATOM 1416 C C . ILE A 1 184 ? 23.195 -8.184 -27.964 1.00 47.38 184 ILE A C 1
ATOM 1418 O O . ILE A 1 184 ? 23.562 -9.333 -27.727 1.00 47.38 184 ILE A O 1
ATOM 1422 N N . ASN A 1 185 ? 22.265 -7.916 -28.879 1.00 46.03 185 ASN A N 1
ATOM 1423 C CA . ASN A 1 185 ? 21.921 -8.864 -29.931 1.00 46.03 185 ASN A CA 1
ATOM 1424 C C . ASN A 1 185 ? 23.109 -8.904 -30.895 1.00 46.03 185 ASN A C 1
ATOM 1426 O O . ASN A 1 185 ? 23.166 -8.147 -31.861 1.00 46.03 185 ASN A O 1
ATOM 1430 N N . ILE A 1 186 ? 24.086 -9.760 -30.597 1.00 44.97 186 ILE A N 1
ATOM 1431 C CA . ILE A 1 186 ? 25.080 -10.167 -31.584 1.00 44.97 186 ILE A CA 1
ATOM 1432 C C . ILE A 1 186 ? 24.399 -11.246 -32.424 1.00 44.97 186 ILE A C 1
ATOM 1434 O O . ILE A 1 186 ? 24.378 -12.416 -32.046 1.00 44.97 186 ILE A O 1
ATOM 1438 N N . THR A 1 187 ? 23.777 -10.846 -33.528 1.00 44.31 187 THR A N 1
ATOM 1439 C CA . THR A 1 187 ? 23.498 -11.792 -34.609 1.00 44.31 187 THR A CA 1
ATOM 1440 C C . THR A 1 187 ? 24.831 -12.018 -35.319 1.00 44.31 187 THR A C 1
ATOM 1442 O O . THR A 1 187 ? 25.361 -11.079 -35.913 1.00 44.31 187 THR A O 1
ATOM 1445 N N . LEU A 1 188 ? 25.406 -13.215 -35.157 1.00 40.88 188 LEU A N 1
ATOM 1446 C CA . LEU A 1 188 ? 26.531 -13.705 -35.963 1.00 40.88 188 LEU A CA 1
ATOM 1447 C C . LEU A 1 188 ? 26.052 -14.075 -37.368 1.00 40.88 188 LEU A C 1
ATOM 1449 O O . LEU A 1 188 ? 24.933 -14.631 -37.465 1.00 40.88 188 LEU A O 1
#